Protein 3TVY (pdb70)

Nearest PDB structures (foldseek):
  3tvy-assembly1_A  TM=1.003E+00  e=1.448E-83  Streptococcus agalactiae serogroup V
  3txa-assembly1_A  TM=9.972E-01  e=3.148E-73  Streptococcus agalactiae serogroup V
  3tw0-assembly3_C  TM=9.605E-01  e=2.088E-72  Streptococcus agalactiae serogroup V
  2ww8-assembly1_A  TM=9.538E-01  e=1.127E-54  Streptococcus pneumoniae
  7w6b-assembly1_A  TM=5.321E-01  e=1.236E-08  Streptococcus oralis ATCC 35037

Radius of gyration: 21.41 Å; Cα contacts (8 Å, |Δi|>4): 797; chains: 1; bounding box: 46×51×66 Å

Secondary structure (D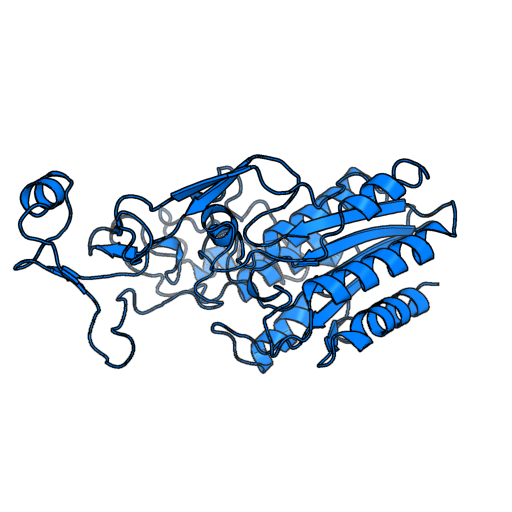SSP, 8-state):
--EEEEEEEE--GGGSTTHHHH--HHHHHHHHHHHHHHHHHTSTT-EEEEEEESSSB-BSSEEEEE--EE-TT--EE---TTS-TT--EEEEEPPB--EEEEE--HHHHHHHHHT--S----TTS-HHHHTT-S--HHHHHHHHHHHHHHH--TTSEEEEEEEESS--S-BPPB---TTSSS-HHHHHHHHHHTSTTS----GGGB--SS-HHHH-B--SS-SBPBSS-BPBPTTSSSBPEEE--GGGHHHHHHHT---BTTEEE-EE-GGGB-B-B-TTT--B-SS--B-BSHHHHHHHHHHHTGGG--EEEEEEES---TTT--HHHHHHHHHHTSSSGGGEEEESSGGGHHHHHHHHHHTT-

Foldseek 3Di:
DEEEEEEEEAQFQCQACPHPPNLQNLQLSLVLVLVLLVVNLVPLRYWYWYFYAFLATQAQAKAKAFAAWAFPVQHGFHPDPPDHGVCGMAIDGGQRLIGLATDSDPVSSVVNSVSRTRGHDDCPHPVRCNLRRHHEPLNSVVSLLCNCVVHHDPPHAYEYEYEEAADHQKAFAFQQDLPDPQASVNVLQVQLVVDPVSQAGEPVRTPDPDHCNVTMAGRRPFQWQDAFFFDAPDVDGHGDWDFADPVCVVVCVVVPADADPRIGTTTGRNSRHWDDANPPVRHHGPPDTDTGNLRNSLRHCVHRPQVVPHAYAYEYENHQRPPYGGNVRRLVSRCSNGNHSVRYHYDPHSNCSSVSSVVSVVVVD

CATH classification: 3.40.50.410 (+1 more: 3.30.70.1830)

Solvent-accessible surface area: 16469 Å² total; per-residue (Å²): 152,41,9,0,0,0,0,0,3,2,5,3,17,42,0,6,23,103,91,50,146,100,39,67,34,4,47,48,1,0,79,4,0,52,118,0,0,67,76,0,28,98,72,140,86,4,53,0,0,0,0,0,1,0,2,13,8,6,33,28,82,119,16,29,8,13,31,18,10,1,2,121,106,50,68,21,0,10,72,51,157,58,62,91,13,101,80,20,50,1,73,17,92,5,67,63,46,2,24,54,88,12,5,56,71,79,104,66,10,83,65,0,37,92,73,8,6,68,78,8,24,56,90,102,47,66,101,45,16,45,25,0,7,15,10,0,2,0,40,0,0,27,49,0,9,81,4,3,85,97,61,18,55,153,67,51,80,33,0,0,0,0,0,0,13,10,1,0,5,8,0,10,2,4,73,15,62,49,142,89,122,62,39,35,66,87,11,11,57,55,21,28,80,95,13,126,87,127,30,0,0,46,74,122,14,7,69,55,159,39,96,27,62,122,31,12,28,3,14,23,82,7,8,99,7,31,97,93,56,102,16,70,61,140,87,48,124,89,42,18,43,45,178,9,65,150,123,65,64,77,70,0,60,128,62,44,19,26,48,92,104,22,77,0,84,5,40,37,45,63,25,2,23,4,6,9,28,46,48,156,84,86,158,62,4,106,75,33,50,0,106,26,0,4,54,0,0,30,16,2,1,16,5,19,1,113,86,100,64,12,19,2,6,0,0,0,4,32,16,74,2,98,61,35,9,76,94,120,73,0,75,130,11,0,47,36,0,8,39,108,83,120,7,17,32,54,7,138,60,11,98,102,0,38,85,22,0,24,87,9,8,122,99,43,124

B-factor: mean 24.15, std 6.27, range [10.96, 52.35]

Sequence (365 aa):
QPLDVVVLLDNSNSMNNERANNSQRALKAGEAVEKLIDKITSNKDNRVALVTYASTIFDGTEATVSKGVADQNGKALNDSVSWDYHKTTFTATTHNYSYLNLTNDANEEVNILKSRIPKEAEHINGDRTLYQFGATFTQKALMKANEILETQSSNARKKLIFHVTDGVPTMSYAINFNPYISTSYQNQFNSSFLNKIPDRSGILQEDFIINGDDYQIVVKGDGESFKLFSDRKVPVTGGTTQAAYRVPQNQLSVMSNEGYAINSGYIYLYWRDYNWVYPFDPKTKKVSATKQIKTHGEPTTLYFNGNIRPKGYDIFTVGIGVNGDDPGATPLEAEKFMQSISSKTENYTNVDDTNKIYDELNKYFKTIV

Structure (mmCIF, N/CA/C/O backbone):
data_3TVY
#
_entry.id   3TVY
#
_cell.length_a   74.749
_cell.length_b   101.290
_cell.length_c   52.665
_cell.angle_alpha   90.00
_cell.angle_beta   90.00
_cell.angle_gamma   90.00
#
_symmetry.space_group_name_H-M   'P 21 21 2'
#
loop_
_entity.id
_entity.type
_entity.pdbx_description
1 polymer 'Cell wall surface anchor family protein'
2 non-polymer '4-(2-HYDROXYETHYL)-1-PIPERAZINE ETHANESULFONIC ACID'
3 non-polymer 'MAGNESIUM ION'
4 water water
#
loop_
_atom_site.group_PDB
_atom_site.id
_atom_site.type_symbol
_atom_site.label_atom_id
_atom_site.label_alt_id
_atom_site.label_comp_id
_atom_site.label_asym_id
_atom_site.label_entity_id
_atom_site.label_seq_id
_atom_site.pdbx_PDB_ins_code
_atom_site.Cartn_x
_atom_site.Cartn_y
_atom_site.Cartn_z
_atom_site.occupancy
_atom_site.B_iso_or_equiv
_atom_site.auth_seq_id
_atom_site.au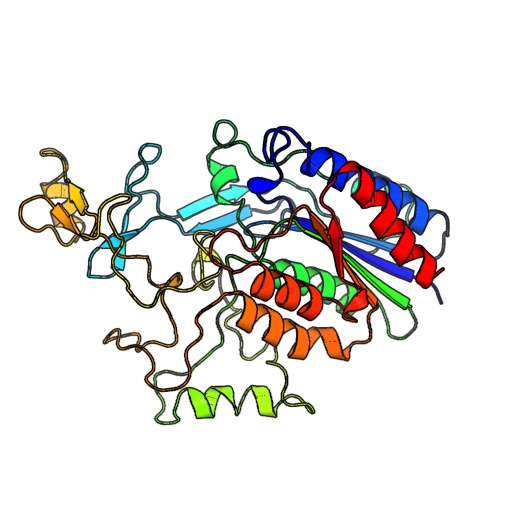th_comp_id
_atom_site.auth_asym_id
_atom_site.auth_atom_id
_atom_site.pdbx_PDB_model_num
ATOM 1 N N . GLN A 1 9 ? -7.651 16.694 -33.698 1.00 39.99 220 GLN A N 1
ATOM 2 C CA . GLN A 1 9 ? -8.941 16.592 -32.931 1.00 39.93 220 GLN A CA 1
ATOM 3 C C . GLN A 1 9 ? -8.897 17.548 -31.749 1.00 38.12 220 GLN A C 1
ATOM 4 O O . GLN A 1 9 ? -7.971 17.474 -30.924 1.00 38.75 220 GLN A O 1
ATOM 10 N N . PRO A 1 10 ? -9.901 18.434 -31.657 1.00 36.47 221 PRO A N 1
ATOM 11 C CA . PRO A 1 10 ? -10.016 19.395 -30.560 1.00 34.40 221 PRO A CA 1
ATOM 12 C C . PRO A 1 10 ? -10.208 18.657 -29.227 1.00 32.34 221 PRO A C 1
ATOM 13 O O . PRO A 1 10 ? -10.582 17.475 -29.210 1.00 31.62 221 PRO A O 1
ATOM 17 N N . LEU A 1 11 ? -9.941 19.350 -28.124 1.00 30.44 222 LEU A N 1
ATOM 18 C CA . LEU A 1 11 ? -10.081 18.748 -26.791 1.00 28.58 222 LEU A CA 1
ATOM 19 C C . LEU A 1 11 ? -11.279 19.275 -26.024 1.00 27.06 222 LEU A C 1
ATOM 20 O O . LEU A 1 11 ? -11.496 20.479 -25.953 1.00 27.41 222 LEU A O 1
ATOM 25 N N . ASP A 1 12 ? -12.052 18.349 -25.466 1.00 25.57 223 ASP A N 1
ATOM 26 C CA . ASP A 1 12 ? -13.088 18.646 -24.504 1.00 23.87 223 ASP A CA 1
ATOM 27 C C . ASP A 1 12 ? -12.586 18.134 -23.157 1.00 23.73 223 ASP A C 1
ATOM 28 O O . ASP A 1 12 ? -12.358 16.933 -23.008 1.00 23.25 223 ASP A O 1
ATOM 33 N N . VAL A 1 13 ? -12.402 19.039 -22.187 1.00 22.48 224 VAL A N 1
ATOM 34 C CA . VAL A 1 13 ? -11.741 18.681 -20.909 1.00 22.30 224 VAL A CA 1
ATOM 35 C C . VAL A 1 13 ? -12.678 19.003 -19.732 1.00 22.44 224 VAL A C 1
ATOM 36 O O . VAL A 1 13 ? -13.164 20.142 -19.600 1.00 23.31 224 VAL A O 1
ATOM 40 N N . VAL A 1 14 ? -12.940 18.010 -18.876 1.00 20.99 225 VAL A N 1
ATOM 41 C CA . VAL A 1 14 ? -13.571 18.282 -17.597 1.00 19.60 225 VAL A CA 1
ATOM 42 C C . VAL A 1 14 ? -12.475 18.234 -16.500 1.00 20.54 225 VAL A C 1
ATOM 43 O O . VAL A 1 14 ? -11.769 17.216 -16.375 1.00 20.22 225 VAL A O 1
ATOM 47 N N . VAL A 1 15 ? -12.329 19.325 -15.737 1.00 19.91 226 VAL A N 1
ATOM 48 C CA . VAL A 1 15 ? -11.551 19.304 -14.464 1.00 19.82 226 VAL A CA 1
ATOM 49 C C . VAL A 1 15 ? -12.509 18.987 -13.264 1.00 19.55 226 VAL A C 1
ATOM 50 O O . VAL A 1 15 ? -13.521 19.665 -13.056 1.00 19.33 226 VAL A O 1
ATOM 54 N N . LEU A 1 16 ? -12.182 17.932 -12.509 1.00 19.54 227 LEU A N 1
ATOM 55 C CA . LEU A 1 16 ? -12.885 17.549 -11.296 1.00 18.71 227 LEU A CA 1
ATOM 56 C C . LEU A 1 16 ? -11.996 17.977 -10.128 1.00 18.40 227 LEU A C 1
ATOM 57 O O . LEU A 1 16 ? -10.839 17.573 -10.074 1.00 18.04 227 LEU A O 1
ATOM 62 N N . LEU A 1 17 ? -12.550 18.740 -9.182 1.00 17.93 228 LEU A N 1
ATOM 63 C CA . LEU A 1 17 ? -11.756 19.306 -8.112 1.00 17.79 228 LEU A CA 1
ATOM 64 C C . LEU A 1 17 ? -12.342 19.013 -6.722 1.00 17.28 228 LEU A C 1
ATOM 65 O O . LEU A 1 17 ? -13.438 19.420 -6.418 1.00 16.87 228 LEU A O 1
ATOM 70 N N . ASP A 1 18 ? -11.564 18.315 -5.902 1.00 17.33 229 ASP A N 1
ATOM 71 C CA . ASP A 1 18 ? -11.943 17.949 -4.526 1.00 17.66 229 ASP A CA 1
ATOM 72 C C . ASP A 1 18 ? -11.857 19.217 -3.649 1.00 17.10 229 ASP A C 1
ATOM 73 O O . ASP A 1 18 ? -10.855 19.905 -3.651 1.00 17.32 229 ASP A O 1
ATOM 78 N N . ASN A 1 19 ? -12.965 19.558 -2.995 1.00 18.48 230 ASN A N 1
ATOM 79 C CA . ASN A 1 19 ? -13.070 20.725 -2.080 1.00 18.46 230 ASN A CA 1
ATOM 80 C C . ASN A 1 19 ? -13.523 20.228 -0.682 1.00 18.65 230 ASN A C 1
ATOM 81 O O . ASN A 1 19 ? -14.159 20.949 0.079 1.00 18.29 230 ASN A O 1
ATOM 86 N N . SER A 1 20 ? -13.206 18.972 -0.368 1.00 18.00 231 SER A N 1
ATOM 87 C CA . SER A 1 20 ? -13.468 18.418 0.952 1.00 17.64 231 SER A CA 1
ATOM 88 C C . SER A 1 20 ? -12.796 19.238 2.083 1.00 17.53 231 SER A C 1
ATOM 89 O O . SER A 1 20 ? -11.796 19.947 1.845 1.00 17.14 231 SER A O 1
ATOM 92 N N . ASN A 1 21 ? -13.360 19.156 3.304 1.00 17.59 232 ASN A N 1
ATOM 93 C CA . ASN A 1 21 ? -12.829 19.849 4.528 1.00 17.73 232 ASN A CA 1
ATOM 94 C C . ASN A 1 21 ? -11.327 19.654 4.769 1.00 16.95 232 ASN A C 1
ATOM 95 O O . ASN A 1 21 ? -10.635 20.562 5.251 1.00 15.72 232 ASN A O 1
ATOM 100 N N . SER A 1 22 ? -10.836 18.455 4.420 1.00 16.35 233 SER A N 1
ATOM 101 C CA . SER A 1 22 ? -9.436 18.134 4.540 1.00 15.89 233 SER A CA 1
ATOM 102 C C . SER A 1 22 ? -8.534 19.012 3.627 1.00 16.31 233 SER A C 1
ATOM 103 O O . SER A 1 22 ? -7.316 19.088 3.853 1.00 14.81 233 SER A O 1
ATOM 106 N N . MET A 1 23 ? -9.134 19.685 2.628 1.00 16.47 234 MET A N 1
ATOM 107 C CA . MET A 1 23 ? -8.378 20.573 1.709 1.00 17.00 234 MET A CA 1
ATOM 108 C C . MET A 1 23 ? -8.127 21.980 2.298 1.00 17.68 234 MET A C 1
ATOM 109 O O . MET A 1 23 ? -7.322 22.771 1.744 1.00 18.38 234 MET A O 1
ATOM 114 N N . ASN A 1 24 ? -8.817 22.297 3.385 1.00 17.23 235 ASN A N 1
ATOM 115 C CA . ASN A 1 24 ? -8.738 23.638 3.978 1.00 18.16 235 ASN A CA 1
ATOM 116 C C . ASN A 1 24 ? -7.273 24.023 4.184 1.00 18.79 235 ASN A C 1
ATOM 117 O O . ASN A 1 24 ? -6.451 23.185 4.581 1.00 17.29 235 ASN A O 1
ATOM 122 N N . ASN A 1 25 ? -6.947 25.278 3.879 1.00 19.15 236 ASN A N 1
ATOM 123 C CA . ASN A 1 25 ? -5.541 25.706 3.787 1.00 20.98 236 ASN A CA 1
ATOM 124 C C . ASN A 1 25 ? -4.700 25.571 5.061 1.00 22.38 236 ASN A C 1
ATOM 125 O O . ASN A 1 25 ? -3.476 25.597 4.983 1.00 23.01 236 ASN A O 1
ATOM 130 N N . GLU A 1 26 ? -5.364 25.473 6.216 1.00 23.67 237 GLU A N 1
ATOM 131 C CA . GLU A 1 26 ? -4.687 25.275 7.507 1.00 24.58 237 GLU A CA 1
ATOM 132 C C . GLU A 1 26 ? -4.255 23.829 7.715 1.00 24.85 237 GLU A C 1
ATOM 133 O O . GLU A 1 26 ? -3.357 23.553 8.499 1.00 24.68 237 GLU A O 1
ATOM 139 N N . ARG A 1 27 ? -4.895 22.900 7.016 1.00 25.16 238 ARG A N 1
ATOM 140 C CA . ARG A 1 27 ? -4.698 21.476 7.296 1.00 25.74 238 ARG A CA 1
ATOM 141 C C . ARG A 1 27 ? -3.403 20.979 6.678 1.00 25.65 238 ARG A C 1
ATOM 142 O O . ARG A 1 27 ? -2.792 21.685 5.842 1.00 25.53 238 ARG A O 1
ATOM 150 N N . ALA A 1 28 ? -2.997 19.780 7.098 1.00 24.87 239 ALA A N 1
ATOM 151 C CA . ALA A 1 28 ? -1.735 19.154 6.696 1.00 26.41 239 ALA A CA 1
ATOM 152 C C . ALA A 1 28 ? -0.603 20.150 6.852 1.00 26.82 239 ALA A C 1
ATOM 153 O O . ALA A 1 28 ? 0.121 20.478 5.901 1.00 27.33 239 ALA A O 1
ATOM 155 N N . ASN A 1 29 ? -0.499 20.666 8.068 1.00 28.22 240 ASN A N 1
ATOM 156 C CA . ASN A 1 29 ? 0.599 21.525 8.477 1.00 28.87 240 ASN A CA 1
ATOM 157 C C . ASN A 1 29 ? 0.678 22.791 7.627 1.00 28.04 240 ASN A C 1
ATOM 158 O O . ASN A 1 29 ? 1.745 23.193 7.186 1.00 27.96 240 ASN A O 1
ATOM 163 N N . ASN A 1 30 ? -0.476 23.413 7.404 1.00 27.53 241 ASN A N 1
ATOM 164 C CA . ASN A 1 30 ? -0.551 24.671 6.651 1.00 26.71 241 ASN A CA 1
ATOM 165 C C . ASN A 1 30 ? -0.017 24.619 5.204 1.00 24.82 241 ASN A C 1
ATOM 166 O O . ASN A 1 30 ? 0.387 25.641 4.670 1.00 22.75 241 ASN A O 1
ATOM 171 N N . SER A 1 31 ? -0.079 23.448 4.565 1.00 23.03 242 SER A N 1
ATOM 172 C CA . SER A 1 31 ? 0.438 23.268 3.189 1.00 22.58 242 SER A CA 1
ATOM 173 C C . SER A 1 31 ? -0.436 23.879 2.090 1.00 21.78 242 SER A C 1
ATOM 174 O O . SER A 1 31 ? -0.044 23.869 0.917 1.00 21.86 242 SER A O 1
ATOM 177 N N . GLN A 1 32 ? -1.599 24.394 2.471 1.00 21.02 243 GLN A N 1
ATOM 178 C CA . GLN A 1 32 ? -2.454 25.178 1.588 1.00 21.29 243 GLN A CA 1
ATOM 179 C C . GLN A 1 32 ? -2.956 24.370 0.375 1.00 20.95 243 GLN A C 1
ATOM 180 O O . GLN A 1 32 ? -2.774 24.776 -0.773 1.00 20.82 243 GLN A O 1
ATOM 186 N N . ARG A 1 33 ? -3.590 23.229 0.652 1.00 20.23 244 ARG A N 1
ATOM 187 C CA . ARG A 1 33 ? -4.057 22.336 -0.397 1.00 20.53 244 ARG A CA 1
ATOM 188 C C . ARG A 1 33 ? -5.068 23.017 -1.358 1.00 20.30 244 ARG A C 1
ATOM 189 O O . ARG A 1 33 ? -4.862 22.988 -2.569 1.00 20.70 244 ARG A O 1
ATOM 197 N N . ALA A 1 34 ? -6.127 23.633 -0.827 1.00 19.98 245 ALA A N 1
ATOM 198 C CA . ALA A 1 34 ? -7.130 24.309 -1.662 1.00 20.51 245 ALA A CA 1
ATOM 199 C C . ALA A 1 34 ? -6.557 25.463 -2.498 1.00 20.77 245 ALA A C 1
ATOM 200 O O . ALA A 1 34 ? -6.939 25.620 -3.661 1.00 21.17 245 ALA A O 1
ATOM 202 N N . LEU A 1 35 ? -5.702 26.288 -1.894 1.00 20.90 246 LEU A N 1
ATOM 203 C CA . LEU A 1 35 ? -5.031 27.380 -2.626 1.00 21.40 246 LEU A CA 1
ATOM 204 C C . LEU A 1 35 ? -4.251 26.840 -3.819 1.00 20.91 246 LEU A C 1
ATOM 205 O O . LEU A 1 35 ? -4.495 27.247 -4.962 1.00 19.95 246 LEU A O 1
ATOM 210 N N . LYS A 1 36 ? -3.340 25.909 -3.523 1.00 21.42 247 LYS A N 1
ATOM 211 C CA . LYS A 1 36 ? -2.401 25.352 -4.484 1.00 21.75 247 LYS A CA 1
ATOM 212 C C . LYS A 1 36 ? -3.090 24.516 -5.542 1.00 22.41 247 LYS A C 1
ATOM 213 O O . LYS A 1 36 ? -2.757 24.618 -6.732 1.00 22.51 247 LYS A O 1
ATOM 219 N N . ALA A 1 37 ? -4.030 23.674 -5.110 1.00 21.45 248 ALA A N 1
ATOM 220 C CA . ALA A 1 37 ? -4.892 22.930 -6.056 1.00 21.76 248 ALA A CA 1
ATOM 221 C C . ALA A 1 37 ? -5.654 23.880 -6.981 1.00 21.68 248 ALA A C 1
ATOM 222 O O . ALA A 1 37 ? -5.707 23.654 -8.187 1.00 21.87 248 ALA A O 1
ATOM 224 N N . GLY A 1 38 ? -6.220 24.950 -6.414 1.00 21.59 249 GLY A N 1
ATOM 225 C CA . GLY A 1 38 ? -7.012 25.926 -7.178 1.00 21.87 249 GLY A CA 1
ATOM 226 C C . GLY A 1 38 ? -6.225 26.684 -8.226 1.00 22.34 249 GLY A C 1
ATOM 227 O O . GLY A 1 38 ? -6.668 26.844 -9.374 1.00 21.06 249 GLY A O 1
ATOM 228 N N . GLU A 1 39 ? -5.054 27.165 -7.818 1.00 22.38 250 GLU A N 1
ATOM 229 C CA . GLU A 1 39 ? -4.152 27.823 -8.745 1.00 22.86 250 GLU A CA 1
ATOM 230 C C . GLU A 1 39 ? -3.624 26.869 -9.801 1.00 22.51 250 GLU A C 1
ATOM 231 O O . GLU A 1 39 ? -3.476 27.275 -10.945 1.00 23.43 250 GLU A O 1
ATOM 237 N N . ALA A 1 40 ? -3.333 25.608 -9.434 1.00 22.17 251 ALA A N 1
ATOM 238 C CA . ALA A 1 40 ? -2.899 24.617 -10.433 1.00 21.05 251 ALA A CA 1
ATOM 239 C C . ALA A 1 40 ? -3.981 24.438 -11.500 1.00 21.27 251 ALA A C 1
ATOM 240 O O . ALA A 1 40 ? -3.656 24.458 -12.680 1.00 20.21 251 ALA A O 1
ATOM 242 N N . VAL A 1 41 ? -5.243 24.247 -11.070 1.00 20.92 252 VAL A N 1
ATOM 243 C CA . VAL A 1 41 ? -6.391 24.090 -11.981 1.00 22.08 252 VAL A CA 1
ATOM 244 C C . VAL A 1 41 ? -6.540 25.324 -12.886 1.00 23.42 252 VAL A C 1
ATOM 245 O O . VAL A 1 41 ? -6.691 25.192 -14.089 1.00 23.66 252 VAL A O 1
ATOM 249 N N . GLU A 1 42 ? -6.443 26.514 -12.291 1.00 24.62 253 GLU A N 1
ATOM 250 C CA . GLU A 1 42 ? -6.521 27.769 -13.027 1.00 26.30 253 GLU A CA 1
ATOM 251 C C . GLU A 1 42 ? -5.476 27.844 -14.158 1.00 26.25 253 GLU A C 1
ATOM 252 O O . GLU A 1 42 ? -5.807 28.137 -15.311 1.00 25.97 253 GLU A O 1
ATOM 258 N N . LYS A 1 43 ? -4.224 27.571 -13.814 1.00 26.28 254 LYS A N 1
ATOM 259 C CA . LYS A 1 43 ? -3.157 27.543 -14.797 1.00 26.94 254 LYS A CA 1
ATOM 260 C C . LYS A 1 43 ? -3.381 26.491 -15.912 1.00 26.84 254 LYS A C 1
ATOM 261 O O . LYS A 1 43 ? -3.133 26.770 -17.093 1.00 26.87 254 LYS A O 1
ATOM 267 N N . LEU A 1 44 ? -3.828 25.290 -15.529 1.00 26.27 255 LEU A N 1
ATOM 268 C CA . LEU A 1 44 ? -4.231 24.254 -16.490 1.00 26.08 255 LEU A CA 1
ATOM 269 C C . LEU A 1 44 ? -5.309 24.775 -17.432 1.00 26.20 255 LEU A C 1
ATOM 270 O O . LEU A 1 44 ? -5.232 24.552 -18.643 1.00 25.79 255 LEU A O 1
ATOM 275 N N . ILE A 1 45 ? -6.294 25.470 -16.872 1.00 25.36 256 ILE A N 1
ATOM 276 C CA . ILE A 1 45 ? -7.390 25.980 -17.675 1.00 26.57 256 ILE A CA 1
ATOM 277 C C . ILE A 1 45 ? -6.867 26.951 -18.741 1.00 27.71 256 ILE A C 1
ATOM 278 O O . ILE A 1 45 ? -7.283 26.849 -19.911 1.00 28.59 256 ILE A O 1
ATOM 283 N N . ASP A 1 46 ? -5.955 27.851 -18.350 1.00 27.89 257 ASP A N 1
ATOM 284 C CA . ASP A 1 46 ? -5.331 28.798 -19.284 1.00 29.28 257 ASP A CA 1
ATOM 285 C C . ASP A 1 46 ? -4.535 28.051 -20.365 1.00 29.97 257 ASP A C 1
ATOM 286 O O . ASP A 1 46 ? -4.625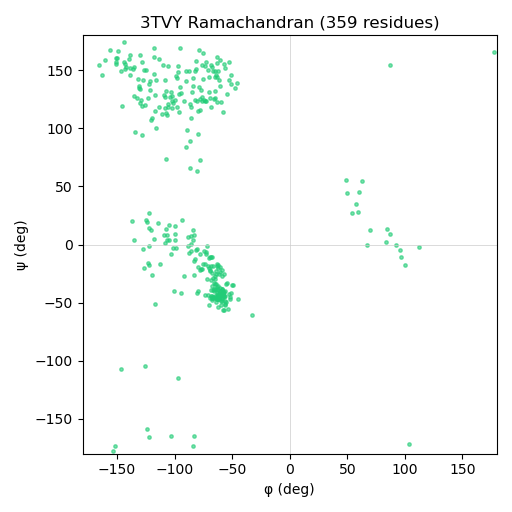 28.380 -21.547 1.00 30.70 257 ASP A O 1
ATOM 291 N N . LYS A 1 47 ? -3.779 27.028 -19.970 1.00 29.95 258 LYS A N 1
ATOM 292 C CA . LYS A 1 47 ? -2.969 26.281 -20.928 1.00 29.78 258 LYS A CA 1
ATOM 293 C C . LYS A 1 47 ? -3.850 25.573 -21.974 1.00 29.88 258 LYS A C 1
ATOM 294 O O . LYS A 1 47 ? -3.591 25.672 -23.183 1.00 29.43 258 LYS A O 1
ATOM 300 N N . ILE A 1 48 ? -4.902 24.907 -21.514 1.00 28.91 259 ILE A N 1
ATOM 301 C CA . ILE A 1 48 ? -5.852 24.249 -22.416 1.00 29.11 259 ILE A CA 1
ATOM 302 C C . ILE A 1 48 ? -6.516 25.226 -23.402 1.00 29.63 259 ILE A C 1
ATOM 303 O O . ILE A 1 48 ? -6.607 24.950 -24.603 1.00 29.77 259 ILE A O 1
ATOM 308 N N . THR A 1 49 ? -6.988 26.361 -22.888 1.00 30.62 260 THR A N 1
ATOM 309 C CA . THR A 1 49 ? -7.781 27.289 -23.693 1.00 31.28 260 THR A CA 1
ATOM 310 C C . THR A 1 49 ? -6.956 28.227 -24.599 1.00 31.99 260 THR A C 1
ATOM 311 O O . THR A 1 49 ? -7.511 28.977 -25.394 1.00 32.70 260 THR A O 1
ATOM 315 N N . SER A 1 50 ? -5.641 28.179 -24.496 1.00 32.44 261 SER A N 1
ATOM 316 C CA . SER A 1 50 ? -4.795 28.956 -25.394 1.00 33.70 261 SER A CA 1
ATOM 317 C C . SER A 1 50 ? -4.864 28.361 -26.807 1.00 33.91 261 SER A C 1
ATOM 318 O O . SER A 1 50 ? -4.395 28.960 -27.758 1.00 34.66 261 SER A O 1
ATOM 321 N N . ASN A 1 51 ? -5.438 27.170 -26.931 1.00 34.38 262 ASN A N 1
ATOM 322 C CA . ASN A 1 51 ? -5.874 26.689 -28.225 1.00 34.50 262 ASN A CA 1
ATOM 323 C C . ASN A 1 51 ? -7.367 26.994 -28.302 1.00 34.52 262 ASN A C 1
ATOM 324 O O . ASN A 1 51 ? -8.149 26.513 -27.471 1.00 34.34 262 ASN A O 1
ATOM 329 N N . LYS A 1 52 ? -7.749 27.828 -29.271 1.00 34.18 263 LYS A N 1
ATOM 330 C CA . LYS A 1 52 ? -9.146 28.226 -29.426 1.00 34.79 263 LYS A CA 1
ATOM 331 C C . LYS A 1 52 ? -10.142 27.067 -29.650 1.00 33.78 263 LYS A C 1
ATOM 332 O O . LYS A 1 52 ? -11.311 27.200 -29.294 1.00 33.84 263 LYS A O 1
ATOM 338 N N . ASP A 1 53 ? -9.683 25.950 -30.221 1.00 32.93 264 ASP A N 1
ATOM 339 C CA . ASP A 1 53 ? -10.559 24.790 -30.518 1.00 32.94 264 ASP A CA 1
ATOM 340 C C . ASP A 1 53 ? -11.061 24.029 -29.261 1.00 32.24 264 ASP A C 1
ATOM 341 O O . ASP A 1 53 ? -12.082 23.315 -29.311 1.00 32.43 264 ASP A O 1
ATOM 346 N N . ASN A 1 54 ? -10.322 24.162 -28.163 1.00 30.63 265 ASN A N 1
ATOM 347 C CA . ASN A 1 54 ? -10.533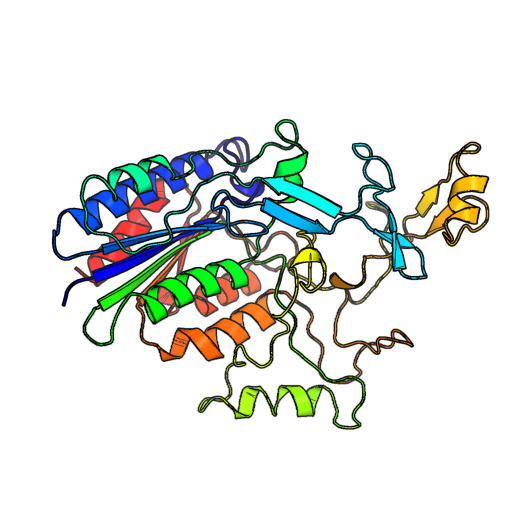 23.376 -26.946 1.00 29.56 265 ASN A CA 1
ATOM 348 C C . ASN A 1 54 ? -11.611 23.933 -26.028 1.00 29.09 265 ASN A C 1
ATOM 349 O O . ASN A 1 54 ? -11.650 25.140 -25.762 1.00 29.47 265 ASN A O 1
ATOM 354 N N . ARG A 1 55 ? -12.459 23.057 -25.501 1.00 28.27 266 ARG A N 1
ATOM 355 C CA . ARG A 1 55 ? -13.451 23.476 -24.506 1.00 26.97 266 ARG A CA 1
ATOM 356 C C . ARG A 1 55 ? -13.144 22.920 -23.106 1.00 27.11 266 ARG A C 1
ATOM 357 O O . ARG A 1 55 ? -12.474 21.883 -22.962 1.00 27.01 266 ARG A O 1
ATOM 365 N N . VAL A 1 56 ? -13.628 23.618 -22.077 1.00 26.22 267 VAL A N 1
ATOM 366 C CA . VAL A 1 56 ? -13.385 23.205 -20.679 1.00 25.73 267 VAL A CA 1
ATOM 367 C C . VAL A 1 56 ? -14.655 23.282 -19.835 1.00 24.98 267 VAL A C 1
ATOM 368 O O . VAL A 1 56 ? -15.574 24.057 -20.137 1.00 24.95 267 VAL A O 1
ATOM 372 N N . ALA A 1 57 ? -14.707 22.447 -18.805 1.00 23.65 268 ALA A N 1
ATOM 373 C CA . ALA A 1 57 ? -15.769 22.460 -17.820 1.00 22.21 268 ALA A CA 1
ATOM 374 C C . ALA A 1 57 ? -15.154 22.131 -16.458 1.00 21.94 268 ALA A C 1
ATOM 375 O O . ALA A 1 57 ? -14.103 21.490 -16.372 1.00 21.55 268 ALA A O 1
ATOM 377 N N . LEU A 1 58 ? -15.837 22.546 -15.400 1.00 21.41 269 LEU A N 1
ATOM 378 C CA . LEU A 1 58 ? -15.289 22.417 -14.046 1.00 20.87 269 LEU A CA 1
ATOM 379 C C . LEU A 1 58 ? -16.332 21.834 -13.102 1.00 20.29 269 LEU A C 1
ATOM 380 O O . LEU A 1 58 ? -17.435 22.327 -13.029 1.00 19.49 269 LEU A O 1
ATOM 385 N N . VAL A 1 59 ? -15.966 20.749 -12.425 1.00 20.19 270 VAL A N 1
ATOM 386 C CA . VAL A 1 59 ? -16.802 20.137 -11.423 1.00 19.98 270 VAL A CA 1
ATOM 387 C C . VAL A 1 59 ? -16.049 20.156 -10.107 1.00 19.65 270 VAL A C 1
ATOM 388 O O . VAL A 1 59 ? -15.085 19.432 -9.942 1.00 20.25 270 VAL A O 1
ATOM 392 N N . THR A 1 60 ? -16.484 20.992 -9.182 1.00 19.72 271 THR A N 1
ATOM 393 C CA . THR A 1 60 ? -15.994 20.958 -7.810 1.00 19.87 271 THR A CA 1
ATOM 394 C C . THR A 1 60 ? -16.913 20.133 -6.927 1.00 19.88 271 THR A C 1
ATOM 395 O O . THR A 1 60 ? -18.143 20.260 -7.000 1.00 20.83 271 THR A O 1
ATOM 399 N N . TYR A 1 61 ? -16.316 19.275 -6.092 1.00 19.37 272 TYR A N 1
ATOM 400 C CA . TYR A 1 61 ? -17.092 18.321 -5.320 1.00 18.11 272 TYR A CA 1
ATOM 401 C C . TYR A 1 61 ? -16.576 18.079 -3.882 1.00 18.24 272 TYR A C 1
ATOM 402 O O . TYR A 1 61 ? -15.383 18.251 -3.588 1.00 18.50 272 TYR A O 1
ATOM 411 N N . ALA A 1 62 ? -17.499 17.702 -2.999 1.00 18.18 273 ALA A N 1
ATOM 412 C CA . ALA A 1 62 ? -17.161 17.116 -1.703 1.00 17.92 273 ALA A CA 1
ATOM 413 C C . ALA A 1 62 ? -18.268 16.111 -1.377 1.00 17.79 273 ALA A C 1
ATOM 414 O O . ALA A 1 62 ? -18.322 15.070 -2.021 1.00 17.51 273 ALA A O 1
ATOM 416 N N . SER A 1 63 ? -19.169 16.409 -0.428 1.00 17.03 274 SER A N 1
ATOM 417 C CA . SER A 1 63 ? -20.284 15.496 -0.161 1.00 17.39 274 SER A CA 1
ATOM 418 C C . SER A 1 63 ? -21.293 15.508 -1.320 1.00 17.37 274 SER A C 1
ATOM 419 O O . SER A 1 63 ? -22.117 14.610 -1.442 1.00 17.48 274 SER A O 1
ATOM 422 N N . THR A 1 64 ? -21.255 16.572 -2.119 1.00 17.31 275 THR A N 1
ATOM 423 C CA . THR A 1 64 ? -22.116 16.726 -3.275 1.00 17.29 275 THR A CA 1
ATOM 424 C C . THR A 1 64 ? -21.401 17.640 -4.300 1.00 17.67 275 THR A C 1
ATOM 425 O O . THR A 1 64 ? -20.243 18.038 -4.084 1.00 16.84 275 THR A O 1
ATOM 429 N N . ILE A 1 65 ? -22.071 17.935 -5.421 1.00 17.16 276 ILE A N 1
ATOM 430 C CA . ILE A 1 65 ? -21.549 18.881 -6.407 1.00 17.78 276 ILE A CA 1
ATOM 431 C C . ILE A 1 65 ? -21.735 20.329 -5.916 1.00 18.05 276 ILE A C 1
ATOM 432 O O . ILE A 1 65 ? -22.846 20.727 -5.561 1.00 18.20 276 ILE A O 1
ATOM 437 N N . PHE A 1 66 ? -20.653 21.107 -5.897 1.00 18.89 277 PHE A N 1
ATOM 438 C CA . PHE A 1 66 ? -20.738 22.516 -5.462 1.00 19.62 277 PHE A CA 1
ATOM 439 C C . PHE A 1 66 ? -21.038 23.409 -6.660 1.00 19.95 277 PHE A C 1
ATOM 440 O O . PHE A 1 66 ? -20.131 23.942 -7.281 1.00 20.20 277 PHE A O 1
ATOM 448 N N . ASP A 1 67 ? -22.317 23.523 -7.009 1.00 20.65 278 ASP A N 1
ATOM 449 C CA . ASP A 1 67 ? -22.698 24.195 -8.263 1.00 21.51 278 ASP A CA 1
ATOM 450 C C . ASP A 1 67 ? -23.646 25.364 -8.024 1.00 21.65 278 ASP A C 1
ATOM 451 O O . ASP A 1 67 ? -24.321 25.848 -8.948 1.00 21.16 278 ASP A O 1
ATOM 456 N N . GLY A 1 68 ? -23.732 25.777 -6.762 1.00 21.77 279 GLY A N 1
ATOM 457 C CA . GLY A 1 68 ? -24.594 26.887 -6.374 1.00 21.78 279 GLY A CA 1
ATOM 458 C C . GLY A 1 68 ? -26.028 26.522 -6.131 1.00 21.43 279 GLY A C 1
ATOM 459 O O . GLY A 1 68 ? -26.803 27.389 -5.842 1.00 21.74 279 GLY A O 1
ATOM 460 N N . THR A 1 69 ? -26.388 25.249 -6.240 1.00 21.37 280 THR A N 1
ATOM 461 C CA . THR A 1 69 ? -27.758 24.825 -5.957 1.00 21.45 280 THR A CA 1
ATOM 462 C C . THR A 1 69 ? -27.823 24.329 -4.499 1.00 21.59 280 THR A C 1
ATOM 463 O O . THR A 1 69 ? -26.777 24.134 -3.839 1.00 21.94 280 THR A O 1
ATOM 467 N N . GLU A 1 70 ? -29.044 24.117 -4.021 1.00 21.18 281 GLU A N 1
ATOM 468 C CA . GLU A 1 70 ? -29.296 23.650 -2.666 1.00 20.82 281 GLU A CA 1
ATOM 469 C C . GLU A 1 70 ? -29.061 22.143 -2.583 1.00 20.52 281 GLU A C 1
ATOM 470 O O . GLU A 1 70 ? -29.495 21.404 -3.474 1.00 20.05 281 GLU A O 1
ATOM 476 N N . ALA A 1 71 ? -28.375 21.691 -1.525 1.00 19.82 282 ALA A N 1
ATOM 477 C CA . ALA A 1 71 ? -28.174 20.259 -1.284 1.00 20.11 282 ALA A CA 1
ATOM 478 C C . ALA A 1 71 ? -28.539 19.859 0.151 1.00 20.38 282 ALA A C 1
ATOM 479 O O . ALA A 1 71 ? -28.671 20.729 1.021 1.00 19.30 282 ALA A O 1
ATOM 481 N N . THR A 1 72 ? -28.732 18.550 0.391 1.00 20.25 283 THR A N 1
ATOM 482 C CA . THR A 1 72 ? -29.042 18.040 1.743 1.00 19.22 283 THR A CA 1
ATOM 483 C C . THR A 1 72 ? -28.119 16.859 2.085 1.00 18.67 283 THR A C 1
ATOM 484 O O . THR A 1 72 ? -27.876 15.990 1.243 1.00 17.98 283 THR A O 1
ATOM 488 N N . VAL A 1 73 ? -27.595 16.838 3.309 1.00 17.75 284 VAL A N 1
ATOM 489 C CA . VAL A 1 73 ? -26.793 15.692 3.743 1.00 17.48 284 VAL A CA 1
ATOM 490 C C . VAL A 1 73 ? -27.373 15.135 5.024 1.00 18.72 284 VAL A C 1
ATOM 491 O O . VAL A 1 73 ? -27.979 15.899 5.797 1.00 19.07 284 VAL A O 1
ATOM 495 N N . SER A 1 74 ? -27.222 13.818 5.248 1.00 18.70 285 SER A N 1
ATOM 496 C CA . SER A 1 74 ? -27.637 13.179 6.517 1.00 18.93 285 SER A CA 1
ATOM 497 C C . SER A 1 74 ? -26.393 13.028 7.409 1.00 19.21 285 SER A C 1
ATOM 498 O O . SER A 1 74 ? -25.306 12.714 6.899 1.00 17.77 285 SER A O 1
ATOM 501 N N . LYS A 1 75 ? -26.581 13.209 8.722 1.00 18.58 286 LYS A N 1
ATOM 502 C CA . LYS A 1 75 ? -25.524 13.047 9.724 1.00 19.18 286 LYS A CA 1
ATOM 503 C C . LYS A 1 75 ? -26.076 12.448 11.009 1.00 19.71 286 LYS A C 1
ATOM 504 O O . LYS A 1 75 ? -27.290 12.296 11.149 1.00 18.89 286 LYS A O 1
ATOM 510 N N . GLY A 1 76 ? -25.182 12.145 11.959 1.00 20.84 287 GLY A N 1
ATOM 511 C CA . GLY A 1 76 ? -25.577 11.729 13.312 1.00 21.10 287 GLY A CA 1
ATOM 512 C C . GLY A 1 76 ? -25.436 10.236 13.516 1.00 21.63 287 GLY A C 1
ATOM 513 O O . GLY A 1 76 ? -24.874 9.527 12.646 1.00 21.84 287 GLY A O 1
ATOM 514 N N . VAL A 1 77 ? -25.945 9.754 14.655 1.00 21.39 288 VAL A N 1
ATOM 515 C CA . VAL A 1 77 ? -25.910 8.329 14.987 1.00 21.82 288 VAL A CA 1
ATOM 516 C C . VAL A 1 77 ? -27.343 7.873 15.211 1.00 22.66 288 VAL A C 1
ATOM 517 O O . VAL A 1 77 ? -28.278 8.578 14.813 1.00 23.32 288 VAL A O 1
ATOM 521 N N . ALA A 1 78 ? -27.551 6.703 15.808 1.00 22.75 289 ALA A N 1
ATOM 522 C CA . ALA A 1 78 ? -28.918 6.256 16.057 1.00 22.73 289 ALA A CA 1
ATOM 523 C C . ALA A 1 78 ? -29.033 5.403 17.291 1.00 23.12 289 ALA A C 1
ATOM 524 O O . ALA A 1 78 ? -28.034 4.932 17.830 1.00 22.53 289 ALA A O 1
ATOM 526 N N . ASP A 1 79 ? -30.270 5.191 17.730 1.00 23.53 290 ASP A N 1
ATOM 527 C CA . ASP A 1 79 ? -30.506 4.218 18.767 1.00 23.69 290 ASP A CA 1
ATOM 528 C C . ASP A 1 79 ? -30.632 2.819 18.139 1.00 23.86 290 ASP A C 1
ATOM 529 O O . ASP A 1 79 ? -30.412 2.649 16.931 1.00 23.83 290 ASP A O 1
ATOM 534 N N . GLN A 1 80 ? -30.982 1.828 18.960 1.00 23.60 291 GLN A N 1
ATOM 535 C CA . GLN A 1 80 ? -31.046 0.433 18.527 1.00 23.41 291 GLN A CA 1
ATOM 536 C C . GLN A 1 80 ? -32.168 0.152 17.506 1.00 23.25 291 GLN A C 1
ATOM 537 O O . GLN A 1 80 ? -32.206 -0.917 16.910 1.00 22.91 291 GLN A O 1
ATOM 543 N N . ASN A 1 81 ? -33.059 1.115 17.305 1.00 22.64 292 ASN A N 1
ATOM 544 C CA . ASN A 1 81 ? -34.139 0.970 16.339 1.00 23.06 292 ASN A CA 1
ATOM 545 C C . ASN A 1 81 ? -33.902 1.816 15.095 1.00 23.21 292 ASN A C 1
ATOM 546 O O . ASN A 1 81 ? -34.765 1.887 14.210 1.00 24.03 292 ASN A O 1
ATOM 551 N N . GLY A 1 82 ? -32.740 2.469 15.046 1.00 23.57 293 GLY A N 1
ATOM 552 C CA . GLY A 1 82 ? -32.352 3.311 13.918 1.00 22.91 293 GLY A CA 1
ATOM 553 C C . GLY A 1 82 ? -32.883 4.720 13.978 1.00 23.36 293 GLY A C 1
ATOM 554 O O . GLY A 1 82 ? -32.838 5.432 12.986 1.00 23.58 293 GLY A O 1
ATOM 555 N N . LYS A 1 83 ? -33.388 5.138 15.134 1.00 23.18 294 LYS A N 1
ATOM 556 C CA . LYS A 1 83 ? -33.851 6.498 15.311 1.00 23.23 294 LYS A CA 1
ATOM 557 C C . LYS A 1 83 ? -32.642 7.422 15.506 1.00 23.00 294 LYS A C 1
ATOM 558 O O . LYS A 1 83 ? -31.792 7.208 16.393 1.00 23.87 294 LYS A O 1
ATOM 564 N N . ALA A 1 84 ? -32.582 8.448 14.663 1.00 23.05 295 ALA A N 1
ATOM 565 C CA . ALA A 1 84 ? -31.365 9.243 14.475 1.00 21.66 295 ALA A CA 1
ATOM 566 C C . ALA A 1 84 ? -31.298 10.305 15.550 1.00 21.40 295 ALA A C 1
ATOM 567 O O . ALA A 1 84 ? -32.323 10.850 15.964 1.00 20.91 295 ALA A O 1
ATOM 569 N N . LEU A 1 85 ? -30.086 10.570 16.020 1.00 21.69 296 LEU A N 1
ATOM 570 C CA . LEU A 1 85 ? -29.813 11.739 16.859 1.00 22.16 296 LEU A CA 1
ATOM 571 C C . LEU A 1 85 ? -28.408 12.263 16.575 1.00 21.59 296 LEU A C 1
ATOM 572 O O . LEU A 1 85 ? -27.524 11.518 16.198 1.00 21.17 296 LEU A O 1
ATOM 577 N N . ASN A 1 86 ? -28.223 13.562 16.729 1.00 21.99 297 ASN A N 1
ATOM 578 C CA . ASN A 1 86 ? -26.912 14.108 16.595 1.00 22.74 297 ASN A CA 1
ATOM 579 C C . ASN A 1 86 ? -26.304 14.244 17.982 1.00 23.01 297 ASN A C 1
ATOM 580 O O . ASN A 1 86 ? -26.814 15.023 18.799 1.00 23.03 297 ASN A O 1
ATOM 585 N N . ASP A 1 87 ? -25.248 13.474 18.245 1.00 23.33 298 ASP A N 1
ATOM 586 C CA . ASP A 1 87 ? -24.523 13.551 19.534 1.00 24.53 298 ASP A CA 1
ATOM 587 C C . ASP A 1 87 ? -23.404 14.581 19.580 1.00 24.70 298 ASP A C 1
ATOM 588 O O . ASP A 1 87 ? -22.645 14.624 20.555 1.00 25.66 298 ASP A O 1
ATOM 593 N N . SER A 1 88 ? -23.254 15.396 18.543 1.00 24.27 299 SER A N 1
ATOM 594 C CA . SER A 1 88 ? -22.214 16.418 18.616 1.00 24.41 299 SER A CA 1
ATOM 595 C C . SER A 1 88 ? -22.511 17.467 19.686 1.00 24.99 299 SER A C 1
ATOM 596 O O . SER A 1 88 ? -23.685 17.792 19.966 1.00 24.23 299 SER A O 1
ATOM 599 N N . VAL A 1 89 ? -21.451 18.028 20.263 1.00 24.40 300 VAL A N 1
ATOM 600 C CA . VAL A 1 89 ? -21.648 19.111 21.191 1.00 25.30 300 VAL A CA 1
ATOM 601 C C . VAL A 1 89 ? -22.171 20.364 20.488 1.00 25.59 300 VAL A C 1
ATOM 602 O O . VAL A 1 89 ? -22.777 21.172 21.130 1.00 26.14 300 VAL A O 1
ATOM 606 N N . SER A 1 90 ? -21.925 20.516 19.186 1.00 26.19 301 SER A N 1
ATOM 607 C CA . SER A 1 90 ? -22.261 21.753 18.435 1.00 26.80 301 SER A CA 1
ATOM 608 C C . SER A 1 90 ? -23.682 21.822 17.849 1.00 26.01 301 SER A C 1
ATOM 609 O O . SER A 1 90 ? -24.080 22.843 17.276 1.00 24.98 301 SER A O 1
ATOM 612 N N . TRP A 1 91 ? -24.421 20.729 17.940 1.00 24.97 302 TRP A N 1
ATOM 613 C CA . TRP A 1 91 ? -25.732 20.703 17.341 1.00 24.62 302 TRP A CA 1
ATOM 614 C C . TRP A 1 91 ? -26.734 20.155 18.345 1.00 23.97 302 TRP A C 1
ATOM 615 O O . TRP A 1 91 ? -26.406 19.272 19.116 1.00 23.39 302 TRP A O 1
ATOM 626 N N . ASP A 1 92 ? -27.934 20.710 18.338 1.00 23.71 303 ASP A N 1
ATOM 627 C CA . ASP A 1 92 ? -29.115 20.048 18.927 1.00 24.98 303 ASP A CA 1
ATOM 628 C C . ASP A 1 92 ? -29.290 18.612 18.407 1.00 24.46 303 ASP A C 1
ATOM 629 O O . ASP A 1 92 ? -29.031 18.332 17.229 1.00 23.86 303 ASP A O 1
ATOM 634 N N . TYR A 1 93 ? -29.778 17.720 19.258 1.00 24.22 304 TYR A N 1
ATOM 635 C CA . TYR A 1 93 ? -29.811 16.303 18.899 1.00 25.20 304 TYR A CA 1
ATOM 636 C C . TYR A 1 93 ? -30.756 15.957 17.753 1.00 24.73 304 TYR A C 1
ATOM 637 O O . TYR A 1 93 ? -30.625 14.901 17.164 1.00 25.38 304 TYR A O 1
ATOM 646 N N . HIS A 1 94 ? -31.708 16.837 17.455 1.00 25.33 305 HIS A N 1
ATOM 647 C CA . HIS A 1 94 ? -32.668 16.646 16.359 1.00 25.79 305 HIS A CA 1
ATOM 648 C C . HIS A 1 94 ? -32.017 16.897 14.992 1.00 25.99 305 HIS A C 1
ATOM 649 O O . HIS A 1 94 ? -32.585 16.515 13.977 1.00 26.77 305 HIS A O 1
ATOM 656 N N . LYS A 1 95 ? -30.850 17.561 14.977 1.00 25.76 306 LYS A N 1
ATOM 657 C CA . LYS A 1 95 ? -30.161 18.028 13.763 1.00 25.76 306 LYS A CA 1
ATOM 658 C C . LYS A 1 95 ? -29.417 16.895 13.019 1.00 25.56 306 LYS A C 1
ATOM 659 O O . LYS A 1 95 ? -28.163 16.817 13.023 1.00 25.23 306 LYS A O 1
ATOM 665 N N . THR A 1 96 ? -30.212 16.032 12.383 1.00 24.38 307 THR A N 1
ATOM 666 C CA . THR A 1 96 ? -29.697 14.840 11.723 1.00 24.08 307 THR A CA 1
ATOM 667 C C . THR A 1 96 ? -29.747 14.929 10.190 1.00 23.94 307 THR A C 1
ATOM 668 O O . THR A 1 96 ? -29.397 13.965 9.499 1.00 24.00 307 THR A O 1
ATOM 672 N N . THR A 1 97 ? -30.213 16.065 9.663 1.00 23.22 308 THR A N 1
ATOM 673 C CA . THR A 1 97 ? -29.949 16.425 8.272 1.00 24.14 308 THR A CA 1
ATOM 674 C C . THR A 1 97 ? -29.567 17.905 8.234 1.00 24.25 308 THR A C 1
ATOM 675 O O . THR A 1 97 ? -30.030 18.678 9.080 1.00 24.30 308 THR A O 1
ATOM 679 N N . PHE A 1 98 ? -28.739 18.291 7.255 1.00 23.36 309 PHE A N 1
ATOM 680 C CA . PHE A 1 98 ? -28.436 19.703 6.989 1.00 21.77 309 PHE A CA 1
ATOM 681 C C . PHE A 1 98 ? -28.803 20.031 5.556 1.00 21.63 309 PHE A C 1
ATOM 682 O O . PHE A 1 98 ? -28.590 19.191 4.682 1.00 21.11 309 PHE A O 1
ATOM 690 N N . THR A 1 99 ? -29.408 21.208 5.341 1.00 20.25 310 THR A N 1
ATOM 691 C CA . THR A 1 99 ? -29.859 21.661 4.037 1.00 20.50 310 THR A CA 1
ATOM 692 C C . THR A 1 99 ? -29.312 23.078 3.835 1.00 21.55 310 THR A C 1
ATOM 693 O O . THR A 1 99 ? -29.549 23.933 4.677 1.00 22.42 310 THR A O 1
ATOM 697 N N . ALA A 1 100 ? -28.529 23.306 2.768 1.00 21.56 311 ALA A N 1
ATOM 698 C CA . ALA A 1 100 ? -27.847 24.605 2.520 1.00 21.51 311 ALA A CA 1
ATOM 699 C C . ALA A 1 100 ? -27.636 24.863 1.034 1.00 22.06 311 ALA A C 1
ATOM 700 O O . ALA A 1 100 ? -27.550 23.900 0.220 1.00 20.56 311 ALA A O 1
ATOM 702 N N . THR A 1 101 ? -27.530 26.153 0.679 1.00 22.11 312 THR A N 1
ATOM 703 C CA . THR A 1 101 ? -27.103 26.523 -0.677 1.00 21.82 312 THR A CA 1
ATOM 704 C C . THR A 1 101 ? -25.587 26.283 -0.839 1.00 21.68 312 THR A C 1
ATOM 705 O O . THR A 1 101 ? -24.785 26.786 -0.053 1.00 19.61 312 THR A O 1
ATOM 709 N N . THR A 1 102 ? -25.201 25.487 -1.844 1.00 21.88 313 THR A N 1
ATOM 710 C CA . THR A 1 102 ? -23.773 25.209 -2.044 1.00 23.09 313 THR A CA 1
ATOM 711 C C . THR A 1 102 ? -23.101 26.457 -2.601 1.00 23.31 313 THR A C 1
ATOM 712 O O . THR A 1 102 ? -23.775 27.295 -3.189 1.00 23.64 313 THR A O 1
ATOM 716 N N . HIS A 1 103 ? -21.785 26.580 -2.411 1.00 23.87 314 HIS A N 1
ATOM 717 C CA . HIS A 1 103 ? -21.010 27.584 -3.142 1.00 24.30 314 HIS A CA 1
ATOM 718 C C . HIS A 1 103 ? -21.058 27.249 -4.632 1.00 24.10 314 HIS A C 1
ATOM 719 O O . HIS A 1 103 ? -21.066 26.081 -5.007 1.00 23.43 314 HIS A O 1
ATOM 726 N N . ASN A 1 104 ? -21.066 28.270 -5.481 1.00 23.53 315 ASN A N 1
ATOM 727 C CA . ASN A 1 104 ? -20.982 28.018 -6.910 1.00 23.72 315 ASN A CA 1
ATOM 728 C C . ASN A 1 104 ? -19.528 27.916 -7.379 1.00 23.05 315 ASN A C 1
ATOM 729 O O . ASN A 1 104 ? -18.909 28.899 -7.744 1.00 23.16 315 ASN A O 1
ATOM 734 N N . TYR A 1 105 ? -18.990 26.697 -7.337 1.00 23.00 316 TYR A N 1
ATOM 735 C CA . TYR A 1 105 ? -17.610 26.438 -7.675 1.00 21.71 316 TYR A CA 1
ATOM 736 C C . TYR A 1 105 ? -17.489 25.570 -8.928 1.00 21.14 316 TYR A C 1
ATOM 737 O O . TYR A 1 105 ? -16.434 24.964 -9.190 1.00 20.11 316 TYR A O 1
ATOM 746 N N . SER A 1 106 ? -18.556 25.507 -9.709 1.00 20.31 317 SER A N 1
ATOM 747 C CA . SER A 1 106 ? -18.542 24.635 -10.873 1.00 20.61 317 SER A CA 1
ATOM 748 C C . SER A 1 106 ? -18.956 25.383 -12.127 1.00 20.59 317 SER A C 1
ATOM 749 O O . SER A 1 106 ? -19.611 26.423 -12.056 1.00 20.49 317 SER A O 1
ATOM 752 N N . TYR A 1 107 ? -18.542 24.875 -13.278 1.00 20.23 318 TYR A N 1
ATOM 753 C CA . TYR A 1 107 ? -19.025 25.412 -14.530 1.00 21.10 318 TYR A CA 1
ATOM 754 C C . TYR A 1 107 ? -19.392 24.245 -15.424 1.00 21.64 318 TYR A C 1
ATOM 755 O O . TYR A 1 107 ? -18.538 23.665 -16.089 1.00 20.33 318 TYR A O 1
ATOM 764 N N . LEU A 1 108 ? -20.673 23.897 -15.442 1.00 23.31 319 LEU A N 1
ATOM 765 C CA . LEU A 1 108 ? -21.083 22.574 -15.935 1.00 25.12 319 LEU A CA 1
ATOM 766 C C . LEU A 1 108 ? -21.280 22.478 -17.455 1.00 25.77 319 LEU A C 1
ATOM 767 O O . LEU A 1 108 ? -21.771 21.456 -17.953 1.00 26.64 319 LEU A O 1
ATOM 772 N N . ASN A 1 109 ? -20.920 23.534 -18.185 1.00 25.97 320 ASN A N 1
ATOM 773 C CA . ASN A 1 109 ? -21.038 23.515 -19.642 1.00 26.76 320 ASN A CA 1
ATOM 774 C C . ASN A 1 109 ? -19.662 23.643 -20.269 1.00 26.86 320 ASN A C 1
ATOM 775 O O . ASN A 1 109 ? -18.897 24.532 -19.906 1.00 26.95 320 ASN A O 1
ATOM 780 N N . LEU A 1 110 ? -19.344 22.729 -21.180 1.00 26.43 321 LEU A N 1
ATOM 781 C CA . LEU A 1 110 ? -18.111 22.832 -21.966 1.00 26.38 321 LEU A CA 1
ATOM 782 C C . LEU A 1 110 ? -18.115 24.118 -22.765 1.00 27.02 321 LEU A C 1
ATOM 783 O O . LEU A 1 110 ? -19.044 24.378 -23.529 1.00 27.01 321 LEU A O 1
ATOM 788 N N . THR A 1 111 ? -17.101 24.946 -22.572 1.00 27.81 322 THR A N 1
ATOM 789 C CA . THR A 1 111 ? -17.083 26.235 -23.241 1.00 28.50 322 THR A CA 1
ATOM 790 C C . THR A 1 111 ? -15.710 26.573 -23.764 1.00 29.49 322 THR A C 1
ATOM 791 O O . THR A 1 111 ? -14.689 26.228 -23.146 1.00 29.20 322 THR A O 1
ATOM 795 N N . ASN A 1 112 ? -15.688 27.260 -24.903 1.00 30.29 323 ASN A N 1
ATOM 796 C CA . ASN A 1 112 ? -14.479 27.940 -25.361 1.00 31.28 323 ASN A CA 1
ATOM 797 C C . ASN A 1 112 ? -14.719 29.441 -25.602 1.00 31.85 323 ASN A C 1
ATOM 798 O O . ASN A 1 112 ? -13.957 30.092 -26.318 1.00 32.46 323 ASN A O 1
ATOM 803 N N . ASP A 1 113 ? -15.784 29.976 -25.012 1.00 32.32 324 ASP A N 1
ATOM 804 C CA . ASP A 1 113 ? -16.082 31.400 -25.086 1.00 33.28 324 ASP A CA 1
ATOM 805 C C . ASP A 1 113 ? -15.233 32.097 -24.029 1.00 33.64 324 ASP A C 1
ATOM 806 O O . ASP A 1 113 ? -15.297 31.731 -22.862 1.00 33.66 324 ASP A O 1
ATOM 811 N N . ALA A 1 114 ? -14.432 33.087 -24.443 1.00 33.91 325 ALA A N 1
ATOM 812 C CA . ALA A 1 114 ? -13.488 33.797 -23.545 1.00 33.82 325 ALA A CA 1
ATOM 813 C C . ALA A 1 114 ? -14.136 34.347 -22.259 1.00 33.72 325 ALA A C 1
ATOM 814 O O . ALA A 1 114 ? -13.576 34.209 -21.158 1.00 33.06 325 ALA A O 1
ATOM 816 N N . ASN A 1 115 ? -15.303 34.979 -22.413 1.00 33.32 326 ASN A N 1
ATOM 817 C CA . ASN A 1 115 ? -16.041 35.513 -21.287 1.00 33.62 326 ASN A CA 1
ATOM 818 C C . ASN A 1 115 ? -16.427 34.351 -20.354 1.00 33.09 326 ASN A C 1
ATOM 819 O O . ASN A 1 115 ? -16.219 34.424 -19.129 1.00 32.84 326 ASN A O 1
ATOM 824 N N . GLU A 1 116 ? -16.949 33.272 -20.948 1.00 31.86 327 GLU A N 1
ATOM 825 C CA A GLU A 1 116 ? -17.419 32.123 -20.178 0.50 31.26 327 GLU A CA 1
ATOM 826 C CA B GLU A 1 116 ? -17.413 32.126 -20.175 0.50 31.38 327 GLU A CA 1
ATOM 827 C C . GLU A 1 116 ? -16.283 31.441 -19.417 1.00 31.10 327 GLU A C 1
ATOM 828 O O . GLU A 1 116 ? -16.461 31.066 -18.262 1.00 31.10 327 GLU A O 1
ATOM 839 N N . VAL A 1 117 ? -15.125 31.304 -20.071 1.00 30.44 328 VAL A N 1
ATOM 840 C CA . VAL A 1 117 ? -13.911 30.761 -19.463 1.00 30.00 328 VAL A CA 1
ATOM 841 C C . VAL A 1 117 ? -13.465 31.564 -18.228 1.00 30.72 328 VAL A C 1
ATOM 842 O O . VAL A 1 117 ? -13.081 30.977 -17.210 1.00 30.69 328 VAL A O 1
ATOM 846 N N . ASN A 1 118 ? -13.492 32.898 -18.322 1.00 30.87 329 ASN A N 1
ATOM 847 C CA . ASN A 1 118 ? -13.146 33.761 -17.190 1.00 30.84 329 ASN A CA 1
ATOM 848 C C . ASN A 1 118 ? -14.144 33.592 -16.029 1.00 30.47 329 ASN A C 1
ATOM 849 O O . ASN A 1 118 ? -13.753 33.664 -14.868 1.00 30.12 329 ASN A O 1
ATOM 854 N N . ILE A 1 119 ? -15.415 33.337 -16.352 1.00 29.47 330 ILE A N 1
ATOM 855 C CA . ILE A 1 119 ? -16.426 33.038 -15.320 1.00 28.78 330 ILE A CA 1
ATOM 856 C C . ILE A 1 119 ? -16.062 31.698 -14.626 1.00 28.83 330 ILE A C 1
ATOM 857 O O . ILE A 1 119 ? -16.075 31.603 -13.393 1.00 27.77 330 ILE A O 1
ATOM 862 N N . LEU A 1 120 ? -15.687 30.698 -15.431 1.00 28.48 331 LEU A N 1
ATOM 863 C CA . LEU A 1 120 ? -15.247 29.396 -14.914 1.00 28.00 331 LEU A CA 1
ATOM 864 C C . LEU A 1 120 ? -14.071 29.571 -13.952 1.00 27.65 331 LEU A C 1
ATOM 865 O O . LEU A 1 120 ? -14.099 29.089 -12.816 1.00 27.76 331 LEU A O 1
ATOM 870 N N . LYS A 1 121 ? -13.053 30.285 -14.411 1.00 27.38 332 LYS A N 1
ATOM 871 C CA . LYS A 1 121 ? -11.881 30.534 -13.610 1.00 27.14 332 LYS A CA 1
ATOM 872 C C . LYS A 1 121 ? -12.213 31.265 -12.311 1.00 26.73 332 LYS A C 1
ATOM 873 O O . LYS A 1 121 ? -11.654 30.946 -11.282 1.00 25.80 332 LYS A O 1
ATOM 879 N N . SER A 1 122 ? -13.148 32.210 -12.350 1.00 26.35 333 SER A N 1
ATOM 880 C CA . SER A 1 122 ? -13.522 32.943 -11.129 1.00 26.56 333 SER A CA 1
ATOM 881 C C . SER A 1 122 ? -14.272 32.066 -10.092 1.00 26.24 333 SER A C 1
ATOM 882 O O . SER A 1 122 ? -14.282 32.386 -8.898 1.00 27.32 333 SER A O 1
ATOM 885 N N . ARG A 1 123 ? -14.877 30.971 -10.547 1.00 25.28 334 ARG A N 1
ATOM 886 C CA . ARG A 1 123 ? -15.542 30.007 -9.646 1.00 24.87 334 ARG A CA 1
ATOM 887 C C . ARG A 1 123 ? -14.642 28.925 -9.023 1.00 24.29 334 ARG A C 1
ATOM 888 O O . ARG A 1 123 ? -15.112 28.133 -8.202 1.00 23.39 334 ARG A O 1
ATOM 896 N N . ILE A 1 124 ? -13.372 28.873 -9.437 1.00 24.09 335 ILE A N 1
ATOM 897 C CA . ILE A 1 124 ? -12.410 27.903 -8.919 1.00 23.93 335 ILE A CA 1
ATOM 898 C C . ILE A 1 124 ? -12.086 28.220 -7.465 1.00 24.39 335 ILE A C 1
ATOM 899 O O . ILE A 1 124 ? -11.565 29.306 -7.177 1.00 25.10 335 ILE A O 1
ATOM 904 N N . PRO A 1 125 ? -12.392 27.277 -6.545 1.00 24.32 336 PRO A N 1
ATOM 905 C CA . PRO A 1 125 ? -12.170 27.540 -5.113 1.00 24.30 336 PRO A CA 1
ATOM 906 C C . PRO A 1 125 ? -10.687 27.593 -4.763 1.00 24.34 336 PRO A C 1
ATOM 907 O O . PRO A 1 125 ? -9.888 26.829 -5.320 1.00 24.17 336 PRO A O 1
ATOM 911 N N . LYS A 1 126 ? -10.343 28.477 -3.826 1.00 24.19 337 LYS A N 1
ATOM 912 C CA . LYS A 1 126 ? -8.984 28.579 -3.295 1.00 23.68 337 LYS A CA 1
ATOM 913 C C . LYS A 1 126 ? -8.927 28.271 -1.800 1.00 22.79 337 LYS A C 1
ATOM 914 O O . LYS A 1 126 ? -7.883 28.407 -1.170 1.00 21.66 337 LYS A O 1
ATOM 920 N N . GLU A 1 127 ? -10.057 27.874 -1.234 1.00 22.02 338 GLU A N 1
ATOM 921 C CA . GLU A 1 127 ? -10.171 27.572 0.184 1.00 21.66 338 GLU A CA 1
ATOM 922 C C . GLU A 1 127 ? -11.272 26.524 0.336 1.00 21.49 338 GLU A C 1
ATOM 923 O O . GLU A 1 127 ? -12.114 26.396 -0.552 1.00 21.61 338 GLU A O 1
ATOM 929 N N . ALA A 1 128 ? -11.239 25.771 1.433 1.00 21.19 339 ALA A N 1
ATOM 930 C CA . ALA A 1 128 ? -12.318 24.798 1.808 1.00 20.99 339 ALA A CA 1
ATOM 931 C C . ALA A 1 128 ? -12.955 25.208 3.150 1.00 20.41 339 ALA A C 1
ATOM 932 O O . ALA A 1 128 ? -12.439 26.114 3.807 1.00 19.85 339 ALA A O 1
ATOM 934 N N . GLU A 1 129 ? -14.074 24.593 3.552 1.00 21.17 340 GLU A N 1
ATOM 935 C CA . GLU A 1 129 ? -14.735 24.998 4.827 1.00 21.30 340 GLU A CA 1
ATOM 936 C C . GLU A 1 129 ? -13.831 24.750 6.033 1.00 21.81 340 GLU A C 1
ATOM 937 O O . GLU A 1 129 ? -13.001 23.844 6.002 1.00 21.87 340 GLU A O 1
ATOM 943 N N . HIS A 1 130 ? -13.989 25.584 7.067 1.00 23.04 341 HIS A N 1
ATOM 944 C CA . HIS A 1 130 ? -13.210 25.508 8.310 1.00 24.04 341 HIS A CA 1
ATOM 945 C C . HIS A 1 130 ? -14.146 24.999 9.420 1.00 24.67 341 HIS A C 1
ATOM 946 O O . HIS A 1 130 ? -15.334 25.330 9.444 1.00 24.96 341 HIS A O 1
ATOM 953 N N . ILE A 1 131 ? -13.629 24.161 10.303 1.00 25.64 342 ILE A N 1
ATOM 954 C CA . ILE A 1 131 ? -14.444 23.607 11.401 1.00 27.02 342 ILE A CA 1
ATOM 955 C C . ILE A 1 131 ? -15.057 24.707 12.274 1.00 27.39 342 ILE A C 1
ATOM 956 O O . ILE A 1 131 ? -16.093 24.514 12.879 1.00 27.31 342 ILE A O 1
ATOM 961 N N . ASN A 1 132 ? -14.406 25.868 12.291 1.00 28.50 343 ASN A N 1
ATOM 962 C CA . ASN A 1 132 ? -14.855 27.038 13.062 1.00 28.36 343 ASN A CA 1
ATOM 963 C C . ASN A 1 132 ? -15.430 28.125 12.170 1.00 27.71 343 ASN A C 1
ATOM 964 O O . ASN A 1 132 ? -15.707 29.219 12.641 1.00 27.97 343 ASN A O 1
ATOM 969 N N . GLY A 1 133 ? -15.598 27.818 10.885 1.00 27.02 344 GLY A N 1
ATOM 970 C CA . GLY A 1 133 ? -16.107 28.789 9.918 1.00 26.04 344 GLY A CA 1
ATOM 971 C C . GLY A 1 133 ? -17.595 28.590 9.735 1.00 25.69 344 GLY A C 1
ATOM 972 O O . GLY A 1 133 ? -18.360 28.793 10.685 1.00 25.25 344 GLY A O 1
ATOM 973 N N . ASP A 1 134 ? -18.014 28.192 8.524 1.00 24.80 345 ASP A N 1
ATOM 974 C CA . ASP A 1 134 ? -19.443 27.964 8.241 1.00 24.24 345 ASP A CA 1
ATOM 975 C C . ASP A 1 134 ? -19.780 26.494 8.579 1.00 24.01 345 ASP A C 1
ATOM 976 O O . ASP A 1 134 ? -19.521 25.577 7.786 1.00 23.45 345 ASP A O 1
ATOM 981 N N . ARG A 1 135 ? -20.350 26.277 9.759 1.00 23.34 346 ARG A N 1
ATOM 982 C CA . ARG A 1 135 ? -20.414 24.932 10.331 1.00 24.39 346 ARG A CA 1
ATOM 983 C C . ARG A 1 135 ? -21.476 24.108 9.649 1.00 23.35 346 ARG A C 1
ATOM 984 O O . ARG A 1 135 ? -21.430 22.883 9.674 1.00 24.20 346 ARG A O 1
ATOM 992 N N . THR A 1 136 ? -22.420 24.795 9.023 1.00 23.01 347 THR A N 1
ATOM 993 C CA . THR A 1 136 ? -23.436 24.131 8.211 1.00 22.96 347 THR A CA 1
ATOM 994 C C . THR A 1 136 ? -22.822 23.575 6.944 1.00 22.59 347 THR A C 1
ATOM 995 O O . THR A 1 136 ? -22.963 22.383 6.666 1.00 21.86 347 THR A O 1
ATOM 999 N N . LEU A 1 137 ? -22.092 24.421 6.209 1.00 22.03 348 LEU A N 1
ATOM 1000 C CA . LEU A 1 137 ? -21.440 23.979 4.972 1.00 21.61 348 LEU A CA 1
ATOM 1001 C C . LEU A 1 137 ? -20.332 22.951 5.227 1.00 20.94 348 LEU A C 1
ATOM 1002 O O . LEU A 1 137 ? -20.092 22.076 4.386 1.00 20.67 348 LEU A O 1
ATOM 1007 N N . TYR A 1 138 ? -19.712 23.032 6.405 1.00 19.96 349 TYR A N 1
ATOM 1008 C CA . TYR A 1 138 ? -18.751 22.050 6.870 1.00 20.19 349 TYR A CA 1
ATOM 1009 C C . TYR A 1 138 ? -19.337 20.627 6.849 1.00 20.58 349 TYR A C 1
ATOM 1010 O O . TYR A 1 138 ? -18.601 19.654 6.594 1.00 20.21 349 TYR A O 1
ATOM 1019 N N . GLN A 1 139 ? -20.642 20.501 7.094 1.00 19.71 350 GLN A N 1
ATOM 1020 C CA . GLN A 1 139 ? -21.314 19.186 6.982 1.00 19.61 350 GLN A CA 1
ATOM 1021 C C . GLN A 1 139 ? -21.263 18.605 5.574 1.00 19.07 350 GLN A C 1
ATOM 1022 O O . GLN A 1 139 ? -21.468 17.410 5.376 1.00 19.48 350 GLN A O 1
ATOM 1028 N N . PHE A 1 140 ? -20.980 19.455 4.594 1.00 18.38 351 PHE A N 1
ATOM 1029 C CA . PHE A 1 140 ? -21.002 19.045 3.189 1.00 17.88 351 PHE A CA 1
ATOM 1030 C C . PHE A 1 140 ? -19.609 18.751 2.652 1.00 17.97 351 PHE A C 1
ATOM 1031 O O . PHE A 1 140 ? -19.465 18.568 1.454 1.00 17.11 351 PHE A O 1
ATOM 1039 N N . GLY A 1 141 ? -18.602 18.715 3.546 1.00 17.78 352 GLY A N 1
ATOM 1040 C CA . GLY A 1 141 ? -17.182 18.632 3.198 1.00 17.94 352 GLY A CA 1
ATOM 1041 C C . GLY A 1 141 ? -16.562 17.233 3.134 1.00 19.45 352 GLY A C 1
ATOM 1042 O O . GLY A 1 141 ? -15.327 17.094 3.237 1.00 20.49 352 GLY A O 1
ATOM 1043 N N . ALA A 1 142 ? -17.390 16.199 2.973 1.00 18.04 353 ALA A N 1
ATOM 1044 C CA . ALA A 1 142 ? -16.881 14.833 2.815 1.00 18.39 353 ALA A CA 1
ATOM 1045 C C . ALA A 1 142 ? -16.478 14.532 1.345 1.00 18.13 353 ALA A C 1
ATOM 1046 O O . ALA A 1 142 ? -16.307 15.455 0.553 1.00 18.07 353 ALA A O 1
ATOM 1048 N N . THR A 1 143 ? -16.300 13.256 0.992 1.00 17.46 354 THR A N 1
ATOM 1049 C CA . THR A 1 143 ? -15.732 12.872 -0.298 1.00 16.70 354 THR A CA 1
ATOM 1050 C C . THR A 1 143 ? -16.600 11.846 -1.064 1.00 16.97 354 THR A C 1
ATOM 1051 O O . THR A 1 143 ? -16.491 10.619 -0.869 1.00 16.91 354 THR A O 1
ATOM 1055 N N . PHE A 1 144 ? -17.449 12.359 -1.946 1.00 16.78 355 PHE A N 1
ATOM 1056 C CA . PHE A 1 144 ? -18.413 11.536 -2.709 1.00 16.78 355 PHE A CA 1
ATOM 1057 C C . PHE A 1 144 ? -17.905 11.476 -4.151 1.00 16.51 355 PHE A C 1
ATOM 1058 O O . PHE A 1 144 ? -18.436 12.121 -5.061 1.00 16.51 355 PHE A O 1
ATOM 1066 N N . THR A 1 145 ? -16.848 10.698 -4.325 1.00 16.33 356 THR A N 1
ATOM 1067 C CA . THR A 1 145 ? -16.137 10.577 -5.601 1.00 16.68 356 THR A CA 1
ATOM 1068 C C . THR A 1 145 ? -17.039 10.118 -6.746 1.00 17.22 356 THR A C 1
ATOM 1069 O O . THR A 1 145 ? -16.937 10.651 -7.860 1.00 16.28 356 THR A O 1
ATOM 1073 N N . GLN A 1 146 ? -17.921 9.144 -6.476 1.00 16.80 357 GLN A N 1
ATOM 1074 C CA . GLN A 1 146 ? -18.759 8.574 -7.549 1.00 17.02 357 GLN A CA 1
ATOM 1075 C C . GLN A 1 146 ? -19.667 9.627 -8.202 1.00 17.80 357 GLN A C 1
ATOM 1076 O O . GLN A 1 146 ? -19.856 9.627 -9.433 1.00 16.94 357 GLN A O 1
ATOM 1082 N N . LYS A 1 147 ? -20.226 10.516 -7.383 1.00 17.46 358 LYS A N 1
ATOM 1083 C CA . LYS A 1 147 ? -21.136 11.548 -7.869 1.00 18.26 358 LYS A CA 1
ATOM 1084 C C . LYS A 1 147 ? -20.344 12.511 -8.774 1.00 18.32 358 LYS A C 1
ATOM 1085 O O . LYS A 1 147 ? -20.836 12.935 -9.839 1.00 17.38 358 LYS A O 1
ATOM 1091 N N . ALA A 1 148 ? -19.114 12.818 -8.364 1.00 16.86 359 ALA A N 1
ATOM 1092 C CA . ALA A 1 148 ? -18.310 13.756 -9.108 1.00 17.49 359 ALA A CA 1
ATOM 1093 C C . ALA A 1 148 ? -17.942 13.174 -10.455 1.00 17.06 359 ALA A C 1
ATOM 1094 O O . ALA A 1 148 ? -18.040 13.872 -11.463 1.00 17.62 359 ALA A O 1
ATOM 1096 N N . LEU A 1 149 ? -17.498 11.913 -10.461 1.00 16.77 360 LEU A N 1
ATOM 1097 C CA . LEU A 1 149 ? -17.179 11.172 -11.696 1.00 17.18 360 LEU A CA 1
ATOM 1098 C C . LEU A 1 149 ? -18.419 11.047 -12.611 1.00 17.85 360 LEU A C 1
ATOM 1099 O O . LEU A 1 149 ? -18.309 11.188 -13.824 1.00 17.69 360 LEU A O 1
ATOM 1104 N N . MET A 1 150 ? -19.577 10.772 -12.025 1.00 18.21 361 MET A N 1
ATOM 1105 C CA . MET A 1 150 ? -20.826 10.739 -12.765 1.00 19.52 361 MET A CA 1
ATOM 1106 C C . MET A 1 150 ? -21.079 12.057 -13.448 1.00 20.07 361 MET A C 1
ATOM 1107 O O . MET A 1 150 ? -21.507 12.073 -14.603 1.00 19.39 361 MET A O 1
ATOM 1112 N N . LYS A 1 151 ? -20.809 13.159 -12.743 1.00 20.28 362 LYS A N 1
ATOM 1113 C CA . LYS A 1 151 ? -21.040 14.484 -13.327 1.00 20.65 362 LYS A CA 1
ATOM 1114 C C . LYS A 1 151 ? -20.088 14.777 -14.520 1.00 20.31 362 LYS A C 1
ATOM 1115 O O . LYS A 1 151 ? -20.529 15.289 -15.543 1.00 20.58 362 LYS A O 1
ATOM 1121 N N . ALA A 1 152 ? -18.808 14.476 -14.360 1.00 20.78 363 ALA A N 1
ATOM 1122 C CA . ALA A 1 152 ? -17.787 14.659 -15.415 1.00 20.64 363 ALA A CA 1
ATOM 1123 C C . ALA A 1 152 ? -18.164 13.823 -16.630 1.00 21.13 363 ALA A C 1
ATOM 1124 O O . ALA A 1 152 ? -18.063 14.302 -17.770 1.00 22.24 363 ALA A O 1
ATOM 1126 N N . ASN A 1 153 ? -18.600 12.583 -16.379 1.00 21.20 364 ASN A N 1
ATOM 1127 C CA . ASN A 1 153 ? -19.053 11.678 -17.419 1.00 21.23 364 ASN A CA 1
ATOM 1128 C C . ASN A 1 153 ? -20.297 12.232 -18.121 1.00 21.32 364 ASN A C 1
ATOM 1129 O O . ASN A 1 153 ? -20.376 12.215 -19.346 1.00 21.72 364 ASN A O 1
ATOM 1134 N N . GLU A 1 154 ? -21.246 12.746 -17.340 1.00 21.35 365 GLU A N 1
ATOM 1135 C CA . GLU A 1 154 ? -22.499 13.290 -17.867 1.00 21.00 365 GLU A CA 1
ATOM 1136 C C . GLU A 1 154 ? -22.221 14.460 -18.800 1.00 20.38 365 GLU A C 1
ATOM 1137 O O . GLU A 1 154 ? -22.840 14.565 -19.850 1.00 20.21 365 GLU A O 1
ATOM 1143 N N . ILE A 1 155 ? -21.262 15.314 -18.434 1.00 20.48 366 ILE A N 1
ATOM 1144 C CA . ILE A 1 155 ? -20.937 16.509 -19.247 1.00 20.92 366 ILE A CA 1
ATOM 1145 C C . ILE A 1 155 ? -20.418 16.080 -20.611 1.00 21.21 366 ILE A C 1
ATOM 1146 O O . ILE A 1 155 ? -20.909 16.581 -21.652 1.00 19.89 366 ILE A O 1
ATOM 1151 N N . LEU A 1 156 ? -19.486 15.108 -20.596 1.00 20.85 367 LEU A N 1
ATOM 1152 C CA . LEU A 1 156 ? -18.842 14.621 -21.817 1.00 21.28 367 LEU A CA 1
ATOM 1153 C C . LEU A 1 156 ? -19.811 13.842 -22.699 1.00 22.52 367 LEU A C 1
ATOM 1154 O O . LEU A 1 156 ? -19.855 14.053 -23.920 1.00 23.08 367 LEU A O 1
ATOM 1159 N N . GLU A 1 157 ? -20.571 12.942 -22.089 1.00 22.19 368 GLU A N 1
ATOM 1160 C CA . GLU A 1 157 ? -21.562 12.175 -22.820 1.00 22.86 368 GLU A CA 1
ATOM 1161 C C . GLU A 1 157 ? -22.642 13.022 -23.425 1.00 22.82 368 GLU A C 1
ATOM 1162 O O . GLU A 1 157 ? -23.107 12.699 -24.514 1.00 23.56 368 GLU A O 1
ATOM 1168 N N . THR A 1 158 ? -23.056 14.092 -22.745 1.00 22.76 369 THR A N 1
ATOM 1169 C CA . THR A 1 158 ? -24.172 14.895 -23.266 1.00 23.25 369 THR A CA 1
ATOM 1170 C C . THR A 1 158 ? -23.726 16.045 -24.153 1.00 23.77 369 THR A C 1
ATOM 1171 O O . THR A 1 158 ? -24.472 16.437 -25.047 1.00 23.42 369 THR A O 1
ATOM 1175 N N . GLN A 1 159 ? -22.509 16.561 -23.939 1.00 23.76 370 GLN A N 1
ATOM 1176 C CA . GLN A 1 159 ? -22.065 17.788 -24.601 1.00 24.05 370 GLN A CA 1
ATOM 1177 C C . GLN A 1 159 ? -20.948 17.618 -25.612 1.00 24.26 370 GLN A C 1
ATOM 1178 O O . GLN A 1 159 ? -20.724 18.507 -26.434 1.00 23.64 370 GLN A O 1
ATOM 1184 N N . SER A 1 160 ? -20.255 16.488 -25.560 1.00 24.18 371 SER A N 1
ATOM 1185 C CA . SER A 1 160 ? -19.162 16.249 -26.471 1.00 25.97 371 SER A CA 1
ATOM 1186 C C . SER A 1 160 ? -19.646 15.288 -27.551 1.00 26.47 371 SER A C 1
ATOM 1187 O O . SER A 1 160 ? -20.848 15.117 -27.717 1.00 26.92 371 SER A O 1
ATOM 1190 N N . SER A 1 161 ? -18.726 14.698 -28.306 1.00 27.15 372 SER A N 1
ATOM 1191 C CA . SER A 1 161 ? -19.104 13.794 -29.389 1.00 28.04 372 SER A CA 1
ATOM 1192 C C . SER A 1 161 ? -17.974 12.858 -29.687 1.00 29.11 372 SER A C 1
ATOM 1193 O O . SER A 1 161 ? -16.853 13.061 -29.209 1.00 29.21 372 SER A O 1
ATOM 1196 N N . ASN A 1 162 ? -18.296 11.830 -30.469 1.00 29.78 373 ASN A N 1
ATOM 1197 C CA . ASN A 1 162 ? -17.364 10.829 -30.929 1.00 30.72 373 ASN A CA 1
ATOM 1198 C C . ASN A 1 162 ? -16.215 11.445 -31.732 1.00 31.24 373 ASN A C 1
ATOM 1199 O O . ASN A 1 162 ? -15.146 10.855 -31.811 1.00 33.45 373 ASN A O 1
ATOM 1204 N N . ALA A 1 163 ? -16.411 12.640 -32.282 1.00 30.83 374 ALA A N 1
ATOM 1205 C CA . ALA A 1 163 ? -15.364 13.345 -33.041 1.00 30.30 374 ALA A CA 1
ATOM 1206 C C . ALA A 1 163 ? -14.376 14.201 -32.222 1.00 30.02 374 ALA A C 1
ATOM 1207 O O . ALA A 1 163 ? -13.470 14.840 -32.791 1.00 30.13 374 ALA A O 1
ATOM 1209 N N . ARG A 1 164 ? -14.525 14.239 -30.900 1.00 28.73 375 ARG A N 1
ATOM 1210 C CA . ARG A 1 164 ? -13.671 15.145 -30.105 1.00 27.69 375 ARG A CA 1
ATOM 1211 C C . ARG A 1 164 ? -12.813 14.336 -29.143 1.00 26.93 375 ARG A C 1
ATOM 1212 O O . ARG A 1 164 ? -13.238 13.279 -28.701 1.00 25.90 375 ARG A O 1
ATOM 1220 N N . LYS A 1 165 ? -11.601 14.798 -28.859 1.00 26.62 376 LYS A N 1
ATOM 1221 C CA . LYS A 1 165 ? -10.756 14.101 -27.893 1.00 27.22 376 LYS A CA 1
ATOM 1222 C C . LYS A 1 165 ? -11.186 14.491 -26.479 1.00 26.76 376 LYS A C 1
ATOM 1223 O O . LYS A 1 165 ? -11.211 15.696 -26.150 1.00 27.38 376 LYS A O 1
ATOM 1229 N N . LYS A 1 166 ? -11.535 13.482 -25.665 1.00 25.00 377 LYS A N 1
ATOM 1230 C CA . LYS A 1 166 ? -12.078 13.720 -24.320 1.00 23.98 377 LYS A CA 1
ATOM 1231 C C . LYS A 1 166 ? -11.121 13.362 -23.162 1.00 23.42 377 LYS A C 1
ATOM 1232 O O . LYS A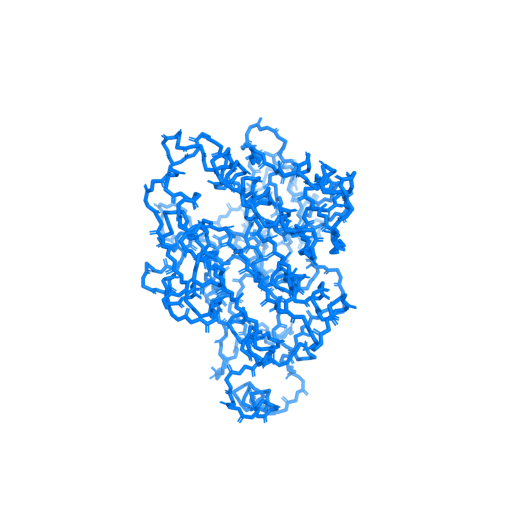 1 166 ? -10.581 12.226 -23.073 1.00 21.73 377 LYS A O 1
ATOM 1238 N N . LEU A 1 167 ? -10.933 14.359 -22.295 1.00 22.06 378 LEU A N 1
ATOM 1239 C CA . LEU A 1 167 ? -9.995 14.281 -21.155 1.00 22.38 378 LEU A CA 1
ATOM 1240 C C . LEU A 1 167 ? -10.687 14.647 -19.818 1.00 21.04 378 LEU A C 1
ATOM 1241 O O . LEU A 1 167 ? -11.534 15.557 -19.762 1.00 19.48 378 LEU A O 1
ATOM 1246 N N . ILE A 1 168 ? -10.318 13.926 -18.760 1.00 19.84 379 ILE A N 1
ATOM 1247 C CA . ILE A 1 168 ? -10.619 14.355 -17.403 1.00 19.91 379 ILE A CA 1
ATOM 1248 C C . ILE A 1 168 ? -9.333 14.506 -16.583 1.00 19.61 379 ILE A C 1
ATOM 1249 O O . ILE A 1 168 ? -8.449 13.628 -16.606 1.00 17.77 379 ILE A O 1
ATOM 1254 N N . PHE A 1 169 ? -9.243 15.638 -15.887 1.00 19.32 380 PHE A N 1
ATOM 1255 C CA . PHE A 1 169 ? -8.198 15.864 -14.898 1.00 19.14 380 PHE A CA 1
ATOM 1256 C C . PHE A 1 169 ? -8.822 15.951 -13.514 1.00 19.48 380 PHE A C 1
ATOM 1257 O O . PHE A 1 169 ? -9.618 16.854 -13.237 1.00 21.33 380 PHE A O 1
ATOM 1265 N N . HIS A 1 170 ? -8.436 15.038 -12.635 1.00 18.63 381 HIS A N 1
ATOM 1266 C CA . HIS A 1 170 ? -9.069 14.902 -11.331 1.00 18.62 381 HIS A CA 1
ATOM 1267 C C . HIS A 1 170 ? -8.065 15.191 -10.212 1.00 18.80 381 HIS A C 1
ATOM 1268 O O . HIS A 1 170 ? -7.093 14.480 -10.043 1.00 19.45 381 HIS A O 1
ATOM 1275 N N . VAL A 1 171 ? -8.311 16.262 -9.452 1.00 18.86 382 VAL A N 1
ATOM 1276 C CA . VAL A 1 171 ? -7.460 16.632 -8.336 1.00 18.80 382 VAL A CA 1
ATOM 1277 C C . VAL A 1 171 ? -8.180 16.286 -7.032 1.00 19.17 382 VAL A C 1
ATOM 1278 O O . VAL A 1 171 ? -9.294 16.802 -6.782 1.00 18.78 382 VAL A O 1
ATOM 1282 N N . THR A 1 172 ? -7.579 15.382 -6.240 1.00 18.69 383 THR A N 1
ATOM 1283 C CA . THR A 1 172 ? -8.218 14.899 -5.002 1.00 18.95 383 THR A CA 1
ATOM 1284 C C . THR A 1 172 ? -7.210 14.665 -3.869 1.00 18.61 383 THR A C 1
ATOM 1285 O O . THR A 1 172 ? -6.025 14.443 -4.108 1.00 19.60 383 THR A O 1
ATOM 1289 N N . ASP A 1 173 ? -7.679 14.730 -2.631 1.00 17.86 384 ASP A N 1
ATOM 1290 C CA . ASP A 1 173 ? -6.825 14.383 -1.491 1.00 17.25 384 ASP A CA 1
ATOM 1291 C C . ASP A 1 173 ? -7.465 13.301 -0.612 1.00 17.40 384 ASP A C 1
ATOM 1292 O O . ASP A 1 173 ? -7.103 13.163 0.560 1.00 16.95 384 ASP A O 1
ATOM 1297 N N . GLY A 1 174 ? -8.420 12.532 -1.156 1.00 16.70 385 GLY A N 1
ATOM 1298 C CA . GLY A 1 174 ? -9.015 11.488 -0.306 1.00 16.33 385 GLY A CA 1
ATOM 1299 C C . GLY A 1 174 ? -9.771 10.403 -1.022 1.00 16.66 385 GLY A C 1
ATOM 1300 O O . GLY A 1 174 ? -10.400 10.652 -2.076 1.00 16.70 385 GLY A O 1
ATOM 1301 N N . VAL A 1 175 ? -9.702 9.189 -0.475 1.00 16.95 386 VAL A N 1
ATOM 1302 C CA . VAL A 1 175 ? -10.600 8.123 -0.911 1.00 16.35 386 VAL A CA 1
ATOM 1303 C C . VAL A 1 175 ? -12.081 8.488 -0.613 1.00 16.91 386 VAL A C 1
ATOM 1304 O O . VAL A 1 175 ? -12.352 9.300 0.275 1.00 17.44 386 VAL A O 1
ATOM 1308 N N . PRO A 1 176 ? -13.041 7.893 -1.359 1.00 16.69 387 PRO A N 1
ATOM 1309 C CA . PRO A 1 176 ? -14.455 8.159 -1.125 1.00 17.01 387 PRO A CA 1
ATOM 1310 C C . PRO A 1 176 ? -14.891 7.750 0.273 1.00 16.52 387 PRO A C 1
ATOM 1311 O O . PRO A 1 176 ? -14.465 6.717 0.776 1.00 17.18 387 PRO A O 1
ATOM 1315 N N . THR A 1 177 ? -15.747 8.559 0.860 1.00 16.06 388 THR A N 1
ATOM 1316 C CA . THR A 1 177 ? -16.374 8.260 2.145 1.00 17.63 388 THR A CA 1
ATOM 1317 C C . THR A 1 177 ? -17.898 8.227 2.003 1.00 17.36 388 THR A C 1
ATOM 1318 O O . THR A 1 177 ? -18.648 8.220 2.986 1.00 17.95 388 THR A O 1
ATOM 1322 N N . MET A 1 178 ? -18.366 8.201 0.755 1.00 18.03 389 MET A N 1
ATOM 1323 C CA . MET A 1 178 ? -19.810 8.079 0.451 1.00 16.99 389 MET A CA 1
ATOM 1324 C C . MET A 1 178 ? -19.862 7.376 -0.891 1.00 17.04 389 MET A C 1
ATOM 1325 O O . MET A 1 178 ? -18.855 7.371 -1.610 1.00 16.63 389 MET A O 1
ATOM 1330 N N . SER A 1 179 ? -21.014 6.790 -1.217 1.00 16.61 390 SER A N 1
ATOM 1331 C CA . SER A 1 179 ? -21.210 6.073 -2.498 1.00 16.79 390 SER A CA 1
ATOM 1332 C C . SER A 1 179 ? -22.694 5.923 -2.829 1.00 16.46 390 SER A C 1
ATOM 1333 O O . SER A 1 179 ? -23.546 6.029 -1.935 1.00 15.74 390 SER A O 1
ATOM 1336 N N . TYR A 1 180 ? -23.039 5.703 -4.098 1.00 15.80 391 TYR A N 1
ATOM 1337 C CA . TYR A 1 180 ? -24.405 5.305 -4.365 1.00 15.97 391 TYR A CA 1
ATOM 1338 C C . TYR A 1 180 ? -24.516 3.815 -4.126 1.00 16.47 391 TYR A C 1
ATOM 1339 O O . TYR A 1 180 ? -23.549 3.06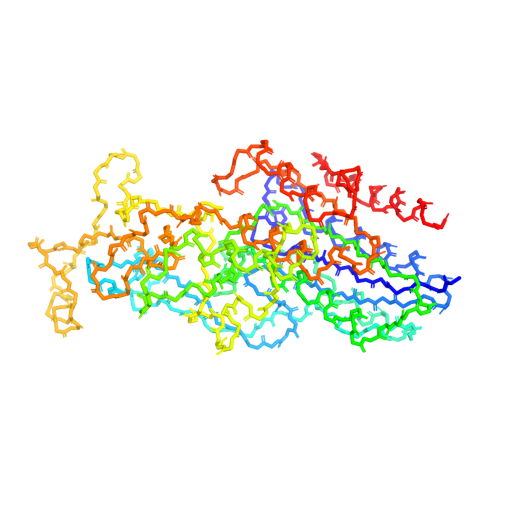7 -4.328 1.00 15.66 391 TYR A O 1
ATOM 1348 N N . ALA A 1 181 ? -25.706 3.396 -3.699 1.00 17.04 392 ALA A N 1
ATOM 1349 C CA . ALA A 1 181 ? -26.001 1.987 -3.381 1.00 16.94 392 ALA A CA 1
ATOM 1350 C C . ALA A 1 181 ? -26.224 1.132 -4.624 1.00 18.13 392 ALA A C 1
ATOM 1351 O O . ALA A 1 181 ? -27.005 1.510 -5.497 1.00 17.74 392 ALA A O 1
ATOM 1353 N N . ILE A 1 182 ? -25.586 -0.038 -4.664 1.00 17.63 393 ILE A N 1
ATOM 1354 C CA . ILE A 1 182 ? -25.992 -1.098 -5.589 1.00 19.45 393 ILE A CA 1
ATOM 1355 C C . ILE A 1 182 ? -27.410 -1.598 -5.242 1.00 19.64 393 ILE A C 1
ATOM 1356 O O . ILE A 1 182 ? -27.717 -1.881 -4.060 1.00 19.51 393 ILE A O 1
ATOM 1361 N N . ASN A 1 183 ? -28.263 -1.697 -6.268 1.00 19.94 394 ASN A N 1
ATOM 1362 C CA . ASN A 1 183 ? -29.682 -2.056 -6.096 1.00 21.09 394 ASN A CA 1
ATOM 1363 C C . ASN A 1 183 ? -29.975 -3.559 -5.924 1.00 21.29 394 ASN A C 1
ATOM 1364 O O . ASN A 1 183 ? -30.669 -4.182 -6.762 1.00 21.48 394 ASN A O 1
ATOM 1369 N N . PHE A 1 184 ? -29.458 -4.139 -4.845 1.00 20.81 395 PHE A N 1
ATOM 1370 C CA . PHE A 1 184 ? -29.787 -5.524 -4.475 1.00 21.23 395 PHE A CA 1
ATOM 1371 C C . PHE A 1 184 ? -31.278 -5.647 -4.152 1.00 22.09 395 PHE A C 1
ATOM 1372 O O . PHE A 1 184 ? -31.873 -4.716 -3.631 1.00 22.41 395 PHE A O 1
ATOM 1380 N N . ASN A 1 185 ? -31.896 -6.775 -4.495 1.00 22.16 396 ASN A N 1
ATOM 1381 C CA . ASN A 1 185 ? -33.319 -6.955 -4.245 1.00 22.14 396 ASN A CA 1
ATOM 1382 C C . ASN A 1 185 ? -33.450 -7.925 -3.082 1.00 22.77 396 ASN A C 1
ATOM 1383 O O . ASN A 1 185 ? -33.088 -9.116 -3.233 1.00 22.31 396 ASN A O 1
ATOM 1388 N N . PRO A 1 186 ? -33.935 -7.417 -1.914 1.00 22.63 397 PRO A N 1
ATOM 1389 C CA . PRO A 1 186 ? -34.069 -8.252 -0.726 1.00 22.94 397 PRO A CA 1
ATOM 1390 C C . PRO A 1 186 ? -35.282 -9.181 -0.708 1.00 22.43 397 PRO A C 1
ATOM 1391 O O . PRO A 1 186 ? -35.348 -10.044 0.158 1.00 22.10 397 PRO A O 1
ATOM 1395 N N . TYR A 1 187 ? -36.196 -9.039 -1.673 1.00 22.61 398 TYR A N 1
ATOM 1396 C CA . TYR A 1 187 ? -37.493 -9.737 -1.651 1.00 22.37 398 TYR A CA 1
ATOM 1397 C C . TYR A 1 187 ? -37.572 -10.873 -2.682 1.00 21.93 398 TYR A C 1
ATOM 1398 O O . TYR A 1 187 ? -38.638 -11.393 -2.964 1.00 21.04 398 TYR A O 1
ATOM 1407 N N . ILE A 1 188 ? -36.425 -11.259 -3.240 1.00 21.64 399 ILE A N 1
ATOM 1408 C CA . ILE A 1 188 ? -36.366 -12.474 -4.049 1.00 20.41 399 ILE A CA 1
ATOM 1409 C C . ILE A 1 188 ? -35.417 -13.516 -3.444 1.00 20.69 399 ILE A C 1
ATOM 1410 O O . ILE A 1 188 ? -34.555 -13.199 -2.622 1.00 20.78 399 ILE A O 1
ATOM 1415 N N . SER A 1 189 ? -35.558 -14.765 -3.860 1.00 21.45 400 SER A N 1
ATOM 1416 C CA . SER A 1 189 ? -34.741 -15.835 -3.281 1.00 22.03 400 SER A CA 1
ATOM 1417 C C . SER A 1 189 ? -33.293 -15.877 -3.809 1.00 21.84 400 SER A C 1
ATOM 1418 O O . SER A 1 189 ? -32.426 -16.485 -3.164 1.00 22.86 400 SER A O 1
ATOM 1421 N N . THR A 1 190 ? -33.040 -15.288 -4.980 1.00 21.01 401 THR A N 1
ATOM 1422 C CA . THR A 1 190 ? -31.701 -15.257 -5.571 1.00 20.52 401 THR A CA 1
ATOM 1423 C C . THR A 1 190 ? -30.730 -14.673 -4.566 1.00 19.96 401 THR A C 1
ATOM 1424 O O . THR A 1 190 ? -30.961 -13.599 -4.011 1.00 20.45 401 THR A O 1
ATOM 1428 N N . SER A 1 191 ? -29.632 -15.366 -4.341 1.00 19.52 402 SER A N 1
ATOM 1429 C CA . SER A 1 191 ? -28.653 -14.883 -3.368 1.00 19.86 402 SER A CA 1
ATOM 1430 C C . SER A 1 191 ? -28.108 -13.515 -3.775 1.00 19.05 402 SER A C 1
ATOM 1431 O O . SER A 1 191 ? -28.176 -13.115 -4.945 1.00 18.91 402 SER A O 1
ATOM 1434 N N . TYR A 1 192 ? -27.570 -12.795 -2.797 1.00 19.08 403 TYR A N 1
ATOM 1435 C CA . TYR A 1 192 ? -26.947 -11.520 -3.087 1.00 18.49 403 TYR A CA 1
ATOM 1436 C C . TYR A 1 192 ? -25.697 -11.688 -3.984 1.00 18.54 403 TYR A C 1
ATOM 1437 O O . TYR A 1 192 ? -25.437 -10.839 -4.819 1.00 18.72 403 TYR A O 1
ATOM 1446 N N . GLN A 1 193 ? -24.948 -12.784 -3.834 1.00 19.31 404 GLN A N 1
ATOM 1447 C CA . GLN A 1 193 ? -23.836 -13.051 -4.741 1.00 20.07 404 GLN A CA 1
ATOM 1448 C C . GLN A 1 193 ? -24.335 -13.277 -6.189 1.00 20.19 404 GLN A C 1
ATOM 1449 O O . GLN A 1 193 ? -23.806 -12.659 -7.132 1.00 20.32 404 GLN A O 1
ATOM 1455 N N . ASN A 1 194 ? -25.338 -14.136 -6.373 1.00 19.83 405 ASN A N 1
ATOM 1456 C CA . ASN A 1 194 ? -25.932 -14.301 -7.730 1.00 19.26 405 ASN A CA 1
ATOM 1457 C C . ASN A 1 194 ? -26.506 -13.013 -8.355 1.00 18.56 405 ASN A C 1
ATOM 1458 O O . ASN A 1 194 ? -26.319 -12.766 -9.544 1.00 18.24 405 ASN A O 1
ATOM 1463 N N . GLN A 1 195 ? -27.172 -12.181 -7.552 1.00 17.01 406 GLN A N 1
ATOM 1464 C CA . GLN A 1 195 ? -27.631 -10.875 -8.032 1.00 17.21 406 GLN A CA 1
ATOM 1465 C C . GLN A 1 195 ? -26.496 -9.974 -8.484 1.00 17.27 406 GLN A C 1
ATOM 1466 O O . GLN A 1 195 ? -26.621 -9.306 -9.513 1.00 18.73 406 GLN A O 1
ATOM 1472 N N . PHE A 1 196 ? -25.405 -9.938 -7.704 1.00 17.59 407 PHE A N 1
ATOM 1473 C CA . PHE A 1 196 ? -24.219 -9.157 -7.996 1.00 18.31 407 PHE A CA 1
ATOM 1474 C C . PHE A 1 196 ? -23.550 -9.632 -9.315 1.00 18.97 407 PHE A C 1
ATOM 1475 O O . PHE A 1 196 ? -23.183 -8.807 -10.184 1.00 17.68 407 PHE A O 1
ATOM 1483 N N . ASN A 1 197 ? -23.387 -10.950 -9.445 1.00 18.36 408 ASN A N 1
ATOM 1484 C CA . ASN A 1 197 ? -22.866 -11.535 -10.680 1.00 19.81 408 ASN A CA 1
ATOM 1485 C C . ASN A 1 197 ? -23.730 -11.198 -11.907 1.00 20.66 408 ASN A C 1
ATOM 1486 O O . ASN A 1 197 ? -23.167 -10.954 -12.968 1.00 22.68 408 ASN A O 1
ATOM 1491 N N . SER A 1 198 ? -25.064 -11.171 -11.759 1.00 20.35 409 SER A N 1
ATOM 1492 C CA A SER A 1 198 ? -25.972 -10.822 -12.856 0.50 20.58 409 SER A CA 1
ATOM 1493 C CA B SER A 1 198 ? -25.969 -10.815 -12.855 0.50 20.71 409 SER A CA 1
ATOM 1494 C C . SER A 1 198 ? -25.789 -9.361 -13.286 1.00 20.68 409 SER A C 1
ATOM 1495 O O . SER A 1 198 ? -25.911 -9.043 -14.445 1.00 20.98 409 SER A O 1
ATOM 1500 N N . PHE A 1 199 ? -25.501 -8.484 -12.332 1.00 20.53 410 PHE A N 1
ATOM 1501 C CA . PHE A 1 199 ? -25.149 -7.089 -12.637 1.00 21.46 410 PHE A CA 1
ATOM 1502 C C . PHE A 1 199 ? -23.869 -7.009 -13.500 1.00 21.49 410 PHE A C 1
ATOM 1503 O O . PHE A 1 199 ? -23.836 -6.311 -14.521 1.00 21.36 410 PHE A O 1
ATOM 1511 N N . LEU A 1 200 ? -22.835 -7.750 -13.104 1.00 22.34 411 LEU A N 1
ATOM 1512 C CA . LEU A 1 200 ? -21.559 -7.782 -13.829 1.00 22.69 411 LEU A CA 1
ATOM 1513 C C . LEU A 1 200 ? -21.737 -8.341 -15.222 1.00 23.62 411 LEU A C 1
ATOM 1514 O O . LEU A 1 200 ? -21.095 -7.888 -16.176 1.00 23.70 411 LEU A O 1
ATOM 1519 N N . ASN A 1 201 ? -22.621 -9.329 -15.333 1.00 25.29 412 ASN A N 1
ATOM 1520 C CA . ASN A 1 201 ? -22.829 -10.028 -16.588 1.00 26.32 412 ASN A CA 1
ATOM 1521 C C . ASN A 1 201 ? -23.352 -9.136 -17.694 1.00 27.29 412 ASN A C 1
ATOM 1522 O O . ASN A 1 201 ? -23.214 -9.467 -18.848 1.00 27.45 412 ASN A O 1
ATOM 1527 N N . LYS A 1 202 ? -23.905 -7.978 -17.331 1.00 28.15 413 LYS A N 1
ATOM 1528 C CA . LYS A 1 202 ? -24.376 -6.998 -18.307 1.00 29.17 413 LYS A CA 1
ATOM 1529 C C . LYS A 1 202 ? -23.222 -6.240 -19.008 1.00 30.30 413 LYS A C 1
ATOM 1530 O O . LYS A 1 202 ? -23.429 -5.619 -20.038 1.00 30.95 413 LYS A O 1
ATOM 1536 N N . ILE A 1 203 ? -22.018 -6.287 -18.445 1.00 31.43 414 ILE A N 1
ATOM 1537 C CA . ILE A 1 203 ? -20.829 -5.681 -19.074 1.00 32.73 414 ILE A CA 1
ATOM 1538 C C . ILE A 1 203 ? -20.010 -6.802 -19.708 1.00 33.00 414 ILE A C 1
ATOM 1539 O O . ILE A 1 203 ? -19.696 -7.786 -19.024 1.00 32.43 414 ILE A O 1
ATOM 1544 N N . PRO A 1 204 ? -19.660 -6.655 -21.013 1.00 34.05 415 PRO A N 1
ATOM 1545 C CA . PRO A 1 204 ? -18.758 -7.550 -21.736 1.00 34.24 415 PRO A CA 1
ATOM 1546 C C . PRO A 1 204 ? -17.639 -8.148 -20.859 1.00 34.51 415 PRO A C 1
ATOM 1547 O O . PRO A 1 204 ? -17.593 -9.363 -20.692 1.00 34.92 415 PRO A O 1
ATOM 1551 N N . ASP A 1 205 ? -16.780 -7.318 -20.266 1.00 34.44 416 ASP A N 1
ATOM 1552 C CA . ASP A 1 205 ? -15.648 -7.835 -19.469 1.00 34.34 416 ASP A CA 1
ATOM 1553 C C . ASP A 1 205 ? -15.968 -8.222 -18.007 1.00 33.26 416 ASP A C 1
ATOM 1554 O O . ASP A 1 205 ? -15.048 -8.492 -17.239 1.00 32.65 416 ASP A O 1
ATOM 1559 N N . ARG A 1 206 ? -17.257 -8.230 -17.631 1.00 32.67 417 ARG A N 1
ATOM 1560 C CA . ARG A 1 206 ? -17.710 -8.559 -16.261 1.00 31.88 417 ARG A CA 1
ATOM 1561 C C . ARG A 1 206 ? -17.055 -7.729 -15.172 1.00 30.10 417 ARG A C 1
ATOM 1562 O O . ARG A 1 206 ? -16.942 -8.192 -14.050 1.00 30.24 417 ARG A O 1
ATOM 1570 N N . SER A 1 207 ? -16.615 -6.516 -15.468 1.00 28.43 418 SER A N 1
ATOM 1571 C CA . SER A 1 207 ? -15.773 -5.810 -14.499 1.00 26.71 418 SER A CA 1
ATOM 1572 C C . SER A 1 207 ? -16.524 -4.710 -13.727 1.00 25.17 418 SER A C 1
ATOM 1573 O O . SER A 1 207 ? -15.958 -4.095 -12.820 1.00 24.59 418 SER A O 1
ATOM 1576 N N . GLY A 1 208 ? -17.755 -4.417 -14.115 1.00 23.64 419 GLY A N 1
ATOM 1577 C CA . GLY A 1 208 ? -18.446 -3.276 -13.512 1.00 22.75 419 GLY A CA 1
ATOM 1578 C C . GLY A 1 208 ? -19.939 -3.416 -13.498 1.00 22.39 419 GLY A C 1
ATOM 1579 O O . GLY A 1 208 ? -20.503 -4.463 -13.854 1.00 23.13 419 GLY A O 1
ATOM 1580 N N . ILE A 1 209 ? -20.593 -2.347 -13.090 1.00 21.06 420 ILE A N 1
ATOM 1581 C CA . ILE A 1 209 ? -21.997 -2.379 -12.866 1.00 19.53 420 ILE A CA 1
ATOM 1582 C C . ILE A 1 209 ? -22.601 -1.123 -13.495 1.00 19.81 420 ILE A C 1
ATOM 1583 O O . ILE A 1 209 ? -22.161 -0.010 -13.201 1.00 19.32 420 ILE A O 1
ATOM 1588 N N . LEU A 1 210 ? -23.614 -1.317 -14.337 1.00 19.47 421 LEU A N 1
ATOM 1589 C CA . LEU A 1 210 ? -24.265 -0.209 -15.042 1.00 20.48 421 LEU A CA 1
ATOM 1590 C C . LEU A 1 210 ? -25.033 0.695 -14.097 1.00 20.88 421 LEU A C 1
ATOM 1591 O O . LEU A 1 210 ? -25.542 0.259 -13.055 1.00 21.53 421 LEU A O 1
ATOM 1596 N N . GLN A 1 211 ? -25.158 1.953 -14.487 1.00 21.15 422 GLN A N 1
ATOM 1597 C CA . GLN A 1 211 ? -25.802 2.931 -13.640 1.00 20.42 422 GLN A CA 1
ATOM 1598 C C . GLN A 1 211 ? -27.202 2.492 -13.235 1.00 20.51 422 GLN A C 1
ATOM 1599 O O . GLN A 1 211 ? -27.626 2.758 -12.100 1.00 18.72 422 GLN A O 1
ATOM 1605 N N . GLU A 1 212 ? -27.881 1.781 -14.136 1.00 20.35 423 GLU A N 1
ATOM 1606 C CA . GLU A 1 212 ? -29.269 1.341 -13.904 1.00 21.50 423 GLU A CA 1
ATOM 1607 C C . GLU A 1 212 ? -29.429 0.393 -12.717 1.00 20.87 423 GLU A C 1
ATOM 1608 O O . GLU A 1 212 ? -30.524 0.239 -12.218 1.00 19.74 423 GLU A O 1
ATOM 1614 N N . ASP A 1 213 ? -28.339 -0.250 -12.304 1.00 20.87 424 ASP A N 1
ATOM 1615 C CA . ASP A 1 213 ? -28.341 -1.154 -11.160 1.00 20.87 424 ASP A CA 1
ATOM 1616 C C . ASP A 1 213 ? -27.790 -0.499 -9.884 1.00 20.63 424 ASP A C 1
ATOM 1617 O O . ASP A 1 213 ? -27.455 -1.210 -8.928 1.00 20.42 424 ASP A O 1
ATOM 1622 N N . PHE A 1 214 ? -27.701 0.841 -9.883 1.00 19.97 425 PHE A N 1
ATOM 1623 C CA . PHE A 1 214 ? -27.483 1.650 -8.671 1.00 20.01 425 PHE A CA 1
ATOM 1624 C C . PHE A 1 214 ? -28.785 2.351 -8.265 1.00 20.59 425 PHE A C 1
ATOM 1625 O O . PHE A 1 214 ? -29.668 2.596 -9.118 1.00 21.42 425 PHE A O 1
ATOM 1633 N N . ILE A 1 215 ? -28.949 2.665 -6.980 1.00 20.09 426 ILE A N 1
ATOM 1634 C CA . ILE A 1 215 ? -30.140 3.397 -6.571 1.00 20.39 426 ILE A CA 1
ATOM 1635 C C . ILE A 1 215 ? -29.827 4.887 -6.777 1.00 21.02 426 ILE A C 1
ATOM 1636 O O . ILE A 1 215 ? -29.029 5.475 -6.036 1.00 21.05 426 ILE A O 1
ATOM 1641 N N . ILE A 1 216 ? -30.470 5.475 -7.781 1.00 21.97 427 ILE A N 1
ATOM 1642 C CA . ILE A 1 216 ? -30.218 6.862 -8.229 1.00 23.14 427 ILE A CA 1
ATOM 1643 C C . ILE A 1 216 ? -31.470 7.749 -8.104 1.00 23.70 427 ILE A C 1
ATOM 1644 O O . ILE A 1 216 ? -31.356 8.960 -7.943 1.00 23.05 427 ILE A O 1
ATOM 1649 N N . ASN A 1 217 ? -32.662 7.140 -8.152 1.00 24.41 428 ASN A N 1
ATOM 1650 C CA . ASN A 1 217 ? -33.905 7.918 -8.316 1.00 25.84 428 ASN A CA 1
ATOM 1651 C C . ASN A 1 217 ? -34.518 8.447 -7.002 1.00 24.87 428 ASN A C 1
ATOM 1652 O O . ASN A 1 217 ? -35.611 8.033 -6.609 1.00 25.56 428 ASN A O 1
ATOM 1657 N N . GLY A 1 218 ? -33.810 9.359 -6.342 1.00 23.90 429 GLY A N 1
ATOM 1658 C CA . GLY A 1 218 ? -34.272 9.970 -5.094 1.00 22.61 429 GLY A CA 1
ATOM 1659 C C . GLY A 1 218 ? -33.202 10.914 -4.585 1.00 21.57 429 GLY A C 1
ATOM 1660 O O . GLY A 1 218 ? -32.084 10.870 -5.092 1.00 22.25 429 GLY A O 1
ATOM 1661 N N . ASP A 1 219 ? -33.539 11.775 -3.623 1.00 20.26 430 ASP A N 1
ATOM 1662 C CA . ASP A 1 219 ? -32.579 12.736 -3.045 1.00 20.34 430 ASP A CA 1
ATOM 1663 C C . ASP A 1 219 ? -31.443 11.973 -2.406 1.00 20.17 430 ASP A C 1
ATOM 1664 O O . ASP A 1 219 ? -31.665 10.979 -1.698 1.00 19.95 430 ASP A O 1
ATOM 1669 N N . ASP A 1 220 ? -30.231 12.457 -2.653 1.00 19.40 431 ASP A N 1
ATOM 1670 C CA . ASP A 1 220 ? -29.024 11.879 -2.088 1.00 19.95 431 ASP A CA 1
ATOM 1671 C C . ASP A 1 220 ? -29.163 11.562 -0.596 1.00 19.20 431 ASP A C 1
ATOM 1672 O O . ASP A 1 220 ? -28.790 10.479 -0.168 1.00 19.43 431 ASP A O 1
ATOM 1677 N N . TYR A 1 221 ? -29.696 12.498 0.191 1.00 18.38 432 TYR A N 1
ATOM 1678 C CA . TYR A 1 221 ? -29.607 12.320 1.638 1.00 19.17 432 TYR A CA 1
ATOM 1679 C C . TYR A 1 221 ? -30.387 11.083 2.087 1.00 18.96 432 TYR A C 1
ATOM 1680 O O . TYR A 1 221 ? -30.063 10.492 3.127 1.00 19.49 432 TYR A O 1
ATOM 1689 N N . GLN A 1 222 ? -31.387 10.700 1.288 1.00 19.47 433 GLN A N 1
ATOM 1690 C CA . GLN A 1 222 ? -32.241 9.537 1.543 1.00 20.03 433 GLN A CA 1
ATOM 1691 C C . GLN A 1 222 ? -31.646 8.207 1.072 1.00 20.10 433 GLN A C 1
ATOM 1692 O O . GLN A 1 222 ? -32.003 7.139 1.591 1.00 19.73 433 GLN A O 1
ATOM 1698 N N . ILE A 1 223 ? -30.770 8.256 0.064 1.00 20.03 434 ILE A N 1
ATOM 1699 C CA . ILE A 1 223 ? -30.400 7.029 -0.654 1.00 19.06 434 ILE A CA 1
ATOM 1700 C C . ILE A 1 223 ? -28.913 6.664 -0.666 1.00 18.98 434 ILE A C 1
ATOM 1701 O O . ILE A 1 223 ? -28.551 5.533 -0.975 1.00 19.07 434 ILE A O 1
ATOM 1706 N N . VAL A 1 224 ? -28.052 7.630 -0.368 1.00 18.51 435 VAL A N 1
ATOM 1707 C CA A VAL A 1 224 ? -26.612 7.401 -0.470 0.50 18.67 435 VAL A CA 1
ATOM 1708 C CA B VAL A 1 224 ? -26.608 7.440 -0.459 0.50 18.71 435 VAL A CA 1
ATOM 1709 C C . VAL A 1 224 ? -26.086 6.603 0.724 1.00 18.98 435 VAL A C 1
ATOM 1710 O O . VAL A 1 224 ? -26.669 6.646 1.820 1.00 19.31 435 VAL A O 1
ATOM 1717 N N . LYS A 1 225 ? -25.023 5.831 0.490 1.00 16.98 436 LYS A N 1
ATOM 1718 C CA . LYS A 1 225 ? -24.313 5.161 1.555 1.00 16.98 436 LYS A CA 1
ATOM 1719 C C . LYS A 1 225 ? -23.177 6.073 2.082 1.00 17.55 436 LYS A C 1
ATOM 1720 O O . LYS A 1 225 ? -22.514 6.763 1.302 1.00 16.62 436 LYS A O 1
ATOM 1726 N N . GLY A 1 226 ? -22.955 6.080 3.399 1.00 17.86 437 GLY A N 1
ATOM 1727 C CA . GLY A 1 226 ? -21.832 6.848 3.992 1.00 17.99 437 GLY A CA 1
ATOM 1728 C C . GLY A 1 226 ? -22.190 8.300 4.309 1.00 18.54 437 GLY A C 1
ATOM 1729 O O . GLY A 1 226 ? -23.096 8.876 3.688 1.00 20.25 437 GLY A O 1
ATOM 1730 N N . ASP A 1 227 ? -21.497 8.898 5.276 1.00 18.02 438 ASP A N 1
ATOM 1731 C CA . ASP A 1 227 ? -21.707 10.310 5.585 1.00 18.26 438 ASP A CA 1
ATOM 1732 C C . ASP A 1 227 ? -20.378 11.032 5.803 1.00 18.25 438 ASP A C 1
ATOM 1733 O O . ASP A 1 227 ? -20.346 12.096 6.426 1.00 17.44 438 ASP A O 1
ATOM 1738 N N . GLY A 1 228 ? -19.294 10.445 5.294 1.00 17.52 439 GLY A N 1
ATOM 1739 C CA . GLY A 1 228 ? -17.965 10.994 5.492 1.00 18.27 439 GLY A CA 1
ATOM 1740 C C . GLY A 1 228 ? -17.173 10.402 6.652 1.00 19.00 439 GLY A C 1
ATOM 1741 O O . GLY A 1 228 ? -16.010 10.777 6.888 1.00 18.98 439 GLY A O 1
ATOM 1742 N N . GLU A 1 229 ? -17.808 9.513 7.415 1.00 19.15 440 GLU A N 1
ATOM 1743 C CA . GLU A 1 229 ? -17.165 8.903 8.571 1.00 18.64 440 GLU A CA 1
ATOM 1744 C C . GLU A 1 229 ? -15.953 8.076 8.163 1.00 17.78 440 GLU A C 1
ATOM 1745 O O . GLU A 1 229 ? -14.946 8.099 8.841 1.00 17.17 440 GLU A O 1
ATOM 1751 N N . SER A 1 230 ? -16.068 7.339 7.055 1.00 17.16 441 SER A N 1
ATOM 1752 C CA . SER A 1 230 ? -15.081 6.325 6.705 1.00 16.53 441 SER A CA 1
ATOM 1753 C C . SER A 1 230 ? -15.191 5.850 5.256 1.00 16.58 441 SER A C 1
ATOM 1754 O O . SER A 1 230 ? -16.258 5.900 4.662 1.00 16.79 441 SER A O 1
ATOM 1757 N N . PHE A 1 231 ? -14.073 5.376 4.729 1.00 16.76 442 PHE A N 1
ATOM 1758 C CA . PHE A 1 231 ? -13.993 4.582 3.500 1.00 17.74 442 PHE A CA 1
ATOM 1759 C C . PHE A 1 231 ? -14.674 3.228 3.674 1.00 18.80 442 PHE A C 1
ATOM 1760 O O . PHE A 1 231 ? -15.196 2.667 2.708 1.00 18.91 442 PHE A O 1
ATOM 1768 N N . LYS A 1 232 ? -14.610 2.679 4.902 1.00 19.06 443 LYS A N 1
ATOM 1769 C CA . LYS A 1 232 ? -15.269 1.423 5.222 1.00 19.73 443 LYS A CA 1
ATOM 1770 C C . LYS A 1 232 ? -16.742 1.600 5.530 1.00 19.72 443 LYS A C 1
ATOM 1771 O O . LYS A 1 232 ? -17.179 2.645 6.047 1.00 19.53 443 LYS A O 1
ATOM 1777 N N . LEU A 1 233 ? -17.499 0.550 5.235 1.00 19.46 444 LEU A N 1
ATOM 1778 C CA . LEU A 1 233 ? -18.829 0.372 5.776 1.00 19.63 444 LEU A CA 1
ATOM 1779 C C . LEU A 1 233 ? -18.651 -0.592 6.949 1.00 20.55 444 LEU A C 1
ATOM 1780 O O . LEU A 1 233 ? -17.812 -1.508 6.889 1.00 20.68 444 LEU A O 1
ATOM 1785 N N . PHE A 1 234 ? -19.438 -0.407 8.002 1.00 21.50 445 PHE A N 1
ATOM 1786 C CA . PHE A 1 234 ? -19.156 -1.066 9.276 1.00 22.28 445 PHE A CA 1
ATOM 1787 C C . PHE A 1 234 ? -19.907 -2.371 9.441 1.00 22.35 445 PHE A C 1
ATOM 1788 O O . PHE A 1 234 ? -21.115 -2.427 9.212 1.00 22.22 445 PHE A O 1
ATOM 1796 N N . SER A 1 235 ? -19.181 -3.420 9.820 1.00 22.28 446 SER A N 1
ATOM 1797 C CA . SER A 1 235 ? -19.818 -4.697 10.181 1.00 23.23 446 SER A CA 1
ATOM 1798 C C . SER A 1 235 ? -20.361 -4.678 11.616 1.00 22.37 446 SER A C 1
ATOM 1799 O O . SER A 1 235 ? -21.469 -5.154 11.863 1.00 21.65 446 SER A O 1
ATOM 1802 N N . ASP A 1 236 ? -19.593 -4.114 12.548 1.00 21.89 447 ASP A N 1
ATOM 1803 C CA . ASP A 1 236 ? -20.105 -3.872 13.905 1.00 22.42 447 ASP A CA 1
ATOM 1804 C C . ASP A 1 236 ? -21.001 -2.608 13.860 1.00 21.92 447 ASP A C 1
ATOM 1805 O O . ASP A 1 236 ? -20.539 -1.509 13.560 1.00 22.15 447 ASP A O 1
ATOM 1810 N N . ARG A 1 237 ? -22.286 -2.744 14.121 1.00 22.07 448 ARG A N 1
ATOM 1811 C CA . ARG A 1 237 ? -23.137 -1.535 14.055 1.00 22.32 448 ARG A CA 1
ATOM 1812 C C . ARG A 1 237 ? -23.076 -0.645 15.307 1.00 22.51 448 ARG A C 1
ATOM 1813 O O . ARG A 1 237 ? -23.670 0.441 15.332 1.00 22.39 448 ARG A O 1
ATOM 1821 N N . LYS A 1 238 ? -22.346 -1.092 16.325 1.00 22.51 449 LYS A N 1
ATOM 1822 C CA . LYS A 1 238 ? -22.270 -0.365 17.595 1.00 23.46 449 LYS A CA 1
ATOM 1823 C C . LYS A 1 238 ? -21.201 0.708 17.528 1.00 22.85 449 LYS A C 1
ATOM 1824 O O . LYS A 1 238 ? -20.087 0.444 17.089 1.00 23.85 449 LYS A O 1
ATOM 1830 N N . VAL A 1 239 ? -21.534 1.919 17.940 1.00 23.16 450 VAL A N 1
ATOM 1831 C CA . VAL A 1 239 ? -20.512 2.962 18.040 1.00 23.26 450 VAL A CA 1
ATOM 1832 C C . VAL A 1 239 ? -19.593 2.673 19.257 1.00 24.22 450 VAL A C 1
ATOM 1833 O O . VAL A 1 239 ? -20.090 2.514 20.371 1.00 23.25 450 VAL A O 1
ATOM 1837 N N . PRO A 1 240 ? -18.261 2.566 19.047 1.00 24.90 451 PRO A N 1
ATOM 1838 C CA . PRO A 1 240 ? -17.462 2.326 20.265 1.00 26.05 451 PRO A CA 1
ATOM 1839 C C . PRO A 1 240 ? -17.185 3.621 21.024 1.00 27.22 451 PRO A C 1
ATOM 1840 O O . PRO A 1 240 ? -17.261 4.729 20.436 1.00 26.76 451 PRO A O 1
ATOM 1844 N N . VAL A 1 241 ? -16.884 3.501 22.315 1.00 28.48 452 VAL A N 1
ATOM 1845 C CA . VAL A 1 241 ? -16.314 4.654 23.013 1.00 30.53 452 VAL A CA 1
ATOM 1846 C C . VAL A 1 241 ? -14.902 4.863 22.462 1.00 31.83 452 VAL A C 1
ATOM 1847 O O . VAL A 1 241 ? -14.092 3.933 22.455 1.00 32.13 452 VAL A O 1
ATOM 1851 N N . THR A 1 242 ? -14.624 6.076 21.991 1.00 33.02 453 THR A N 1
ATOM 1852 C CA . THR A 1 242 ? -13.265 6.502 21.655 1.00 35.18 453 THR A CA 1
ATOM 1853 C C . THR A 1 242 ? -12.377 6.369 22.894 1.00 36.52 453 THR A C 1
ATOM 1854 O O . THR A 1 242 ? -12.595 7.071 23.899 1.00 37.38 453 THR A O 1
ATOM 1858 N N . GLY A 1 243 ? -11.406 5.464 22.836 1.00 37.48 454 GLY A N 1
ATOM 1859 C CA . GLY A 1 243 ? -10.509 5.240 23.965 1.00 39.17 454 GLY A CA 1
ATOM 1860 C C . GLY A 1 243 ? -11.002 4.230 24.999 1.00 40.36 454 GLY A C 1
ATOM 1861 O O . GLY A 1 243 ? -10.417 4.099 26.070 1.00 40.82 454 GLY A O 1
ATOM 1862 N N . GLY A 1 244 ? -12.089 3.531 24.689 1.00 41.56 455 GLY A N 1
ATOM 1863 C CA . GLY A 1 244 ? -12.496 2.324 25.424 1.00 42.69 455 GLY A CA 1
ATOM 1864 C C . GLY A 1 244 ? -12.608 1.211 24.392 1.00 43.48 455 GLY A C 1
ATOM 1865 O O . GLY A 1 244 ? -12.020 1.309 23.297 1.00 44.04 455 GLY A O 1
ATOM 1866 N N . THR A 1 245 ? -13.357 0.159 24.722 1.00 43.60 456 THR A N 1
ATOM 1867 C CA . THR A 1 245 ? -13.828 -0.809 23.705 1.00 43.27 456 THR A CA 1
ATOM 1868 C C . THR A 1 245 ? -15.354 -0.907 23.744 1.00 42.35 456 THR A C 1
ATOM 1869 O O . THR A 1 245 ? -16.000 -1.401 22.815 1.00 42.28 456 THR A O 1
ATOM 1873 N N . THR A 1 246 ? -15.922 -0.407 24.836 1.00 40.60 457 THR A N 1
ATOM 1874 C CA . THR A 1 246 ? -17.337 -0.570 25.105 1.00 38.64 457 THR A CA 1
ATOM 1875 C C . THR A 1 246 ? -18.187 0.356 24.217 1.00 36.19 457 THR A C 1
ATOM 1876 O O . THR A 1 246 ? -17.660 1.270 23.577 1.00 35.09 457 THR A O 1
ATOM 1880 N N . GLN A 1 247 ? -19.485 0.081 24.153 1.00 33.37 458 GLN A N 1
ATOM 1881 C CA . GLN A 1 247 ? -20.393 0.822 23.273 1.00 30.49 458 GLN A CA 1
ATOM 1882 C C . GLN A 1 247 ? -20.725 2.204 23.837 1.00 30.07 458 GLN A C 1
ATOM 1883 O O . GLN A 1 247 ? -21.214 2.313 24.967 1.00 29.50 458 GLN A O 1
ATOM 1889 N N . ALA A 1 248 ? -20.455 3.248 23.047 1.00 27.68 459 ALA A N 1
ATOM 1890 C CA . ALA A 1 248 ? -20.828 4.622 23.394 1.00 27.60 459 ALA A CA 1
ATOM 1891 C C . ALA A 1 248 ? -22.316 4.785 23.668 1.00 26.47 459 ALA A C 1
ATOM 1892 O O . ALA A 1 248 ? -23.143 4.058 23.117 1.00 26.90 459 ALA A O 1
ATOM 1894 N N . ALA A 1 249 ? -22.649 5.760 24.503 1.00 25.60 460 ALA A N 1
ATOM 1895 C CA . ALA A 1 249 ? -24.031 6.013 24.879 1.00 24.98 460 ALA A CA 1
ATOM 1896 C C . ALA A 1 249 ? -24.255 7.501 25.010 1.00 25.06 460 ALA A C 1
ATOM 1897 O O . ALA A 1 249 ? -23.314 8.252 25.283 1.00 24.65 460 ALA A O 1
ATOM 1899 N N . TYR A 1 250 ? -25.491 7.923 24.746 1.00 24.54 461 TYR A N 1
ATOM 1900 C CA . TYR A 1 250 ? -25.942 9.300 24.937 1.00 24.53 461 TYR A CA 1
ATOM 1901 C C . TYR A 1 250 ? -26.766 9.360 26.244 1.00 24.42 461 TYR A C 1
ATOM 1902 O O . TYR A 1 250 ? -27.829 8.702 26.362 1.00 23.25 461 TYR A O 1
ATOM 1911 N N . ARG A 1 251 ? -26.276 10.143 27.201 1.00 24.20 462 ARG A N 1
ATOM 1912 C CA . ARG A 1 251 ? -26.968 10.314 28.469 1.00 25.13 462 ARG A CA 1
ATOM 1913 C C . ARG A 1 251 ? -28.021 11.406 28.390 1.00 26.23 462 ARG A C 1
ATOM 1914 O O . ARG A 1 251 ? -27.704 12.579 28.174 1.00 26.75 462 ARG A O 1
ATOM 1922 N N . VAL A 1 252 ? -29.266 11.014 28.615 1.00 27.64 463 VAL A N 1
ATOM 1923 C CA . VAL A 1 252 ? -30.387 11.921 28.513 1.00 29.98 463 VAL A CA 1
ATOM 1924 C C . VAL A 1 252 ? -30.496 12.787 29.778 1.00 31.83 463 VAL A C 1
ATOM 1925 O O . VAL A 1 252 ? -30.780 12.266 30.867 1.00 32.35 463 VAL A O 1
ATOM 1929 N N . PRO A 1 253 ? -30.300 14.112 29.632 1.00 33.51 464 PRO A N 1
ATOM 1930 C CA . PRO A 1 253 ? -30.535 15.020 30.745 1.00 35.29 464 PRO A CA 1
ATOM 1931 C C . PRO A 1 253 ? -31.931 14.820 31.320 1.00 37.24 464 PRO A C 1
ATOM 1932 O O . PRO A 1 253 ? -32.835 14.305 30.625 1.00 36.77 464 PRO A O 1
ATOM 1936 N N . GLN A 1 254 ? -32.097 15.220 32.580 1.00 39.07 465 GLN A N 1
ATOM 1937 C CA . GLN A 1 254 ? -33.376 15.078 33.286 1.00 41.18 465 GLN A CA 1
ATOM 1938 C C . GLN A 1 254 ? -34.559 15.778 32.607 1.00 41.67 465 GLN A C 1
ATOM 1939 O O . GLN A 1 254 ? -35.671 15.217 32.542 1.00 41.74 465 GLN A O 1
ATOM 1945 N N . ASN A 1 255 ? -34.321 16.989 32.105 1.00 42.05 466 ASN A N 1
ATOM 1946 C CA . ASN A 1 255 ? -35.389 17.772 31.495 1.00 43.08 466 ASN A CA 1
ATOM 1947 C C . ASN A 1 255 ? -35.659 17.447 30.012 1.00 42.94 466 ASN A C 1
ATOM 1948 O O . ASN A 1 255 ? -36.342 18.210 29.329 1.00 43.21 466 ASN A O 1
ATOM 1953 N N . GLN A 1 256 ? -35.102 16.346 29.518 1.00 42.37 467 GLN A N 1
ATOM 1954 C CA . GLN A 1 256 ? -35.289 15.937 28.127 1.00 42.91 467 GLN A CA 1
ATOM 1955 C C . GLN A 1 256 ? -35.779 14.486 28.075 1.00 42.44 467 GLN A C 1
ATOM 1956 O O . GLN A 1 256 ? -36.092 13.956 27.003 1.00 42.89 467 GLN A O 1
ATOM 1962 N N . LEU A 1 257 ? -35.861 13.863 29.245 1.00 41.50 468 LEU A N 1
ATOM 1963 C CA . LEU A 1 257 ? -36.278 12.477 29.385 1.00 40.86 468 LEU A CA 1
ATOM 1964 C C . LEU A 1 257 ? -37.703 12.163 28.906 1.00 40.30 468 LEU A C 1
ATOM 1965 O O . LEU A 1 257 ? -37.933 11.135 28.252 1.00 40.06 468 LEU A O 1
ATOM 1970 N N . SER A 1 258 ? -38.671 13.001 29.261 1.00 39.10 469 SER A N 1
ATOM 1971 C CA . SER A 1 258 ? -40.033 12.682 28.847 1.00 38.41 469 SER A CA 1
ATOM 1972 C C . SER A 1 258 ? -40.233 12.936 27.348 1.00 37.22 469 SER A C 1
ATOM 1973 O O . SER A 1 258 ? -40.805 12.092 26.662 1.00 36.79 469 SER A O 1
ATOM 1976 N N . VAL A 1 259 ? -39.713 14.060 26.853 1.00 36.01 470 VAL A N 1
ATOM 1977 C CA . VAL A 1 259 ? -39.709 14.366 25.421 1.00 35.30 470 VAL A CA 1
ATOM 1978 C C . VAL A 1 259 ? -39.036 13.267 24.595 1.00 35.31 470 VAL A C 1
ATOM 1979 O O . VAL A 1 259 ? -39.607 12.798 23.599 1.00 34.86 470 VAL A O 1
ATOM 1983 N N . MET A 1 260 ? -37.834 12.854 25.004 1.00 34.63 471 MET A N 1
ATOM 1984 C CA . MET A 1 260 ? -37.114 11.821 24.242 1.00 34.68 471 MET A CA 1
ATOM 1985 C C . MET A 1 260 ? -37.799 10.476 24.335 1.00 34.43 471 MET A C 1
ATOM 1986 O O . MET A 1 260 ? -37.745 9.696 23.392 1.00 34.15 471 MET A O 1
ATOM 1991 N N . SER A 1 261 ? -38.466 10.215 25.461 1.00 34.49 472 SER A N 1
ATOM 1992 C CA . SER A 1 261 ? -39.261 9.007 25.582 1.00 34.67 472 SER A CA 1
ATOM 1993 C C . SER A 1 261 ? -40.470 9.052 24.642 1.00 34.79 472 SER A C 1
ATOM 1994 O O . SER A 1 261 ? -40.746 8.073 23.958 1.00 35.16 472 SER A O 1
ATOM 1997 N N . ASN A 1 262 ? -41.172 10.190 24.619 1.00 34.69 473 ASN A N 1
ATOM 1998 C CA . ASN A 1 262 ? -42.358 10.389 23.773 1.00 34.88 473 ASN A CA 1
ATOM 1999 C C . ASN A 1 262 ? -41.990 10.409 22.298 1.00 34.00 473 ASN A C 1
ATOM 2000 O O . ASN A 1 262 ? -42.741 9.925 21.465 1.00 33.81 473 ASN A O 1
ATOM 2005 N N . GLU A 1 263 ? -40.826 10.967 21.980 1.00 32.68 474 GLU A N 1
ATOM 2006 C CA . GLU A 1 263 ? -40.331 10.913 20.606 1.00 31.68 474 GLU A CA 1
ATOM 2007 C C . GLU A 1 263 ? -40.107 9.489 20.101 1.00 30.56 474 GLU A C 1
ATOM 2008 O O . GLU A 1 263 ? -40.186 9.254 18.906 1.00 30.82 474 GLU A O 1
ATOM 2014 N N . GLY A 1 264 ? -39.859 8.543 21.001 1.00 29.52 475 GLY A N 1
ATOM 2015 C CA . GLY A 1 264 ? -39.677 7.138 20.617 1.00 28.18 475 GLY A CA 1
ATOM 2016 C C . GLY A 1 264 ? -38.285 6.540 20.800 1.00 27.98 475 GLY A C 1
ATOM 2017 O O . GLY A 1 264 ? -38.097 5.349 20.550 1.00 27.93 475 GLY A O 1
ATOM 2018 N N . TYR A 1 265 ? -37.314 7.342 21.253 1.00 27.24 476 TYR A N 1
ATOM 2019 C CA . TYR A 1 265 ? -35.970 6.826 21.560 1.00 27.07 476 TYR A CA 1
ATOM 2020 C C . TYR A 1 265 ? -35.962 5.626 22.513 1.00 27.06 476 TYR A C 1
ATOM 2021 O O . TYR A 1 265 ? -36.774 5.535 23.441 1.00 26.97 476 TYR A O 1
ATOM 2030 N N . ALA A 1 266 ? -35.062 4.685 22.246 1.00 26.89 477 ALA A N 1
ATOM 2031 C CA . ALA A 1 266 ? -34.838 3.560 23.152 1.00 27.02 477 ALA A CA 1
ATOM 2032 C C . ALA A 1 266 ? -33.949 4.024 24.327 1.00 27.22 477 ALA A C 1
ATOM 2033 O O . ALA A 1 266 ? -32.727 4.059 24.195 1.00 25.54 477 ALA A O 1
ATOM 2035 N N . ILE A 1 267 ? -34.582 4.415 25.447 1.00 27.19 478 ILE A N 1
ATOM 2036 C CA . ILE A 1 267 ? -33.847 4.854 26.645 1.00 27.24 478 ILE A CA 1
ATOM 2037 C C . ILE A 1 267 ? -33.793 3.750 27.718 1.00 27.90 478 ILE A C 1
ATOM 2038 O O . ILE A 1 267 ? -34.834 3.245 28.148 1.00 28.66 478 ILE A O 1
ATOM 2043 N N . ASN A 1 268 ? -32.590 3.357 28.107 1.00 26.83 479 ASN A N 1
ATOM 2044 C CA . ASN A 1 268 ? -32.384 2.298 29.097 1.00 27.31 479 ASN A CA 1
ATOM 2045 C C . ASN A 1 268 ? -31.600 2.846 30.291 1.00 26.70 479 ASN A C 1
ATOM 2046 O O . ASN A 1 268 ? -30.394 3.129 30.189 1.00 25.36 479 ASN A O 1
ATOM 2051 N N . SER A 1 269 ? -32.328 3.022 31.398 1.00 26.06 480 SER A N 1
ATOM 2052 C CA . SER A 1 269 ? -31.817 3.621 32.634 1.00 26.48 480 SER A CA 1
ATOM 2053 C C . SER A 1 269 ? -31.087 4.937 32.422 1.00 25.41 480 SER A C 1
ATOM 2054 O O . SER A 1 269 ? -30.016 5.161 32.984 1.00 23.94 480 SER A O 1
ATOM 2057 N N . GLY A 1 270 ? -31.683 5.786 31.592 1.00 24.98 481 GLY A N 1
ATOM 2058 C CA . GLY A 1 270 ? -31.189 7.133 31.352 1.00 24.47 481 GLY A CA 1
ATOM 2059 C C . GLY A 1 270 ? -30.248 7.234 30.171 1.00 24.04 481 GLY A C 1
ATOM 2060 O O . GLY A 1 270 ? -29.765 8.345 29.866 1.00 24.43 481 GLY A O 1
ATOM 2061 N N . TYR A 1 271 ? -29.976 6.096 29.508 1.00 23.73 482 TYR A N 1
ATOM 2062 C CA . TYR A 1 271 ? -28.988 6.048 28.410 1.00 23.18 482 TYR A CA 1
ATOM 2063 C C . TYR A 1 271 ? -29.575 5.576 27.087 1.00 24.27 482 TYR A C 1
ATOM 2064 O O . TYR A 1 271 ? -30.364 4.615 27.055 1.00 23.67 482 TYR A O 1
ATOM 2073 N N . ILE A 1 272 ? -29.140 6.212 25.989 1.00 24.41 483 ILE A N 1
ATOM 2074 C CA . ILE A 1 272 ? -29.471 5.720 24.641 1.00 24.03 483 ILE A CA 1
ATOM 2075 C C . ILE A 1 272 ? -28.196 5.143 24.089 1.00 24.25 483 ILE A C 1
ATOM 2076 O O . ILE A 1 272 ? -27.211 5.854 23.864 1.00 24.45 483 ILE A O 1
ATOM 2081 N N . TYR A 1 273 ? -28.169 3.838 23.888 1.00 23.98 484 TYR A N 1
ATOM 2082 C CA . TYR A 1 273 ? -26.954 3.248 23.349 1.00 23.92 484 TYR A CA 1
ATOM 2083 C C . TYR A 1 273 ? -26.823 3.537 21.846 1.00 23.46 484 TYR A C 1
ATOM 2084 O O . TYR A 1 273 ? -27.825 3.573 21.122 1.00 23.07 484 TYR A O 1
ATOM 2093 N N . LEU A 1 274 ? -25.590 3.781 21.411 1.00 22.96 485 LEU A N 1
ATOM 2094 C CA . LEU A 1 274 ? -25.330 4.408 20.110 1.00 22.37 485 LEU A CA 1
ATOM 2095 C C . LEU A 1 274 ? -24.867 3.432 19.040 1.00 21.57 485 LEU A C 1
ATOM 2096 O O . LEU A 1 274 ? -23.977 2.613 19.256 1.00 21.84 485 LEU A O 1
ATOM 2101 N N . TYR A 1 275 ? -25.513 3.545 17.891 1.00 20.51 486 TYR A N 1
ATOM 2102 C CA . TYR A 1 275 ? -25.295 2.700 16.729 1.00 19.37 486 TYR A CA 1
ATOM 2103 C C . TYR A 1 275 ? -25.021 3.578 15.544 1.00 18.91 486 TYR A C 1
ATOM 2104 O O . TYR A 1 275 ? -25.560 4.697 15.482 1.00 17.34 486 TYR A O 1
ATOM 2113 N N . TRP A 1 276 ? -24.229 3.080 14.596 1.00 17.61 487 TRP A N 1
ATOM 2114 C CA . TRP A 1 276 ? -24.044 3.814 13.333 1.00 19.01 487 TRP A CA 1
ATOM 2115 C C . TRP A 1 276 ? -25.377 3.879 12.587 1.00 18.12 487 TRP A C 1
ATOM 2116 O O . TRP A 1 276 ? -26.136 2.917 12.595 1.00 18.94 487 TRP A O 1
ATOM 2127 N N . ARG A 1 277 ? -25.653 4.985 11.910 1.00 18.74 488 ARG A N 1
ATOM 2128 C CA . ARG A 1 277 ? -26.879 5.058 11.117 1.00 18.89 488 ARG A CA 1
ATOM 2129 C C . ARG A 1 277 ? -26.795 4.017 9.974 1.00 19.21 488 ARG A C 1
ATOM 2130 O O . ARG A 1 277 ? -25.702 3.719 9.486 1.00 18.57 488 ARG A O 1
ATOM 2138 N N . ASP A 1 278 ? -27.912 3.459 9.520 1.00 20.12 489 ASP A N 1
ATOM 2139 C CA . ASP A 1 278 ? -27.763 2.251 8.679 1.00 20.77 489 ASP A CA 1
ATOM 2140 C C . ASP A 1 278 ? -27.154 2.457 7.273 1.00 20.33 489 ASP A C 1
ATOM 2141 O O . ASP A 1 278 ? -26.774 1.479 6.615 1.00 19.63 489 ASP A O 1
ATOM 2146 N N . TYR A 1 279 ? -27.011 3.718 6.847 1.00 19.29 490 TYR A N 1
ATOM 2147 C CA . TYR A 1 279 ? -26.297 4.008 5.597 1.00 19.87 490 TYR A CA 1
ATOM 2148 C C . TYR A 1 279 ? -24.779 3.805 5.730 1.00 19.47 490 TYR A C 1
ATOM 2149 O O . TYR A 1 279 ? -24.045 3.847 4.731 1.00 19.38 490 TYR A O 1
ATOM 2158 N N . ASN A 1 280 ? -24.319 3.566 6.958 1.00 18.78 491 ASN A N 1
ATOM 2159 C CA . ASN A 1 280 ? -22.917 3.297 7.246 1.00 19.55 491 ASN A CA 1
ATOM 2160 C C . ASN A 1 280 ? -22.611 1.821 7.541 1.00 19.21 491 ASN A C 1
ATOM 2161 O O . ASN A 1 280 ? -21.483 1.487 7.910 1.00 20.73 491 ASN A O 1
ATOM 2166 N N . TRP A 1 281 ? -23.613 0.955 7.425 1.00 18.70 492 TRP A N 1
ATOM 2167 C CA . TRP A 1 281 ? -23.454 -0.488 7.682 1.00 18.04 492 TRP A CA 1
ATOM 2168 C C . TRP A 1 281 ? -23.055 -1.250 6.440 1.00 17.90 492 TRP A C 1
ATOM 2169 O O . TRP A 1 281 ? -23.501 -0.919 5.330 1.00 17.86 492 TRP A O 1
ATOM 2180 N N . VAL A 1 282 ? -22.307 -2.332 6.629 1.00 18.09 493 VAL A N 1
ATOM 2181 C CA . VAL A 1 282 ? -22.166 -3.331 5.582 1.00 17.42 493 VAL A CA 1
ATOM 2182 C C . VAL A 1 282 ? -23.543 -3.673 5.028 1.00 18.33 493 VAL A C 1
ATOM 2183 O O . VAL A 1 282 ? -24.545 -3.833 5.780 1.00 18.07 493 VAL A O 1
ATOM 2187 N N . TYR A 1 283 ? -23.612 -3.730 3.709 1.00 18.29 494 TYR A N 1
ATOM 2188 C CA . TYR A 1 283 ? -24.867 -4.029 3.030 1.00 19.00 494 TYR A CA 1
ATOM 2189 C C . TYR A 1 283 ? -24.596 -4.974 1.855 1.00 19.06 494 TYR A C 1
ATOM 2190 O O . TYR A 1 283 ? -23.457 -5.104 1.421 1.00 18.58 494 TYR A O 1
ATOM 2199 N N . PRO A 1 284 ? -25.633 -5.637 1.320 1.00 19.13 495 PRO A N 1
ATOM 2200 C CA . PRO A 1 284 ? -27.044 -5.575 1.623 1.00 19.74 495 PRO A CA 1
ATOM 2201 C C . PRO A 1 284 ? -27.387 -6.256 2.950 1.00 20.81 495 PRO A C 1
ATOM 2202 O O . PRO A 1 284 ? -26.657 -7.140 3.424 1.00 20.96 495 PRO A O 1
ATOM 2206 N N . PHE A 1 285 ? -28.480 -5.792 3.540 1.00 21.67 496 PHE A N 1
ATOM 2207 C CA . PHE A 1 285 ? -29.067 -6.362 4.745 1.00 22.66 496 PHE A CA 1
ATOM 2208 C C . PHE A 1 285 ? -30.587 -6.368 4.576 1.00 23.68 496 PHE A C 1
ATOM 2209 O O . PHE A 1 285 ? -31.143 -5.549 3.833 1.00 22.52 496 PHE A O 1
ATOM 2217 N N . ASP A 1 286 ? -31.248 -7.312 5.244 1.00 24.99 497 ASP A N 1
ATOM 2218 C CA . ASP A 1 286 ? -32.691 -7.454 5.167 1.00 27.07 497 ASP A CA 1
ATOM 2219 C C . ASP A 1 286 ? -33.286 -6.200 5.802 1.00 27.70 497 ASP A C 1
ATOM 2220 O O . ASP A 1 286 ? -32.933 -5.876 6.934 1.00 28.01 497 ASP A O 1
ATOM 2225 N N . PRO A 1 287 ? -34.161 -5.474 5.073 1.00 28.40 498 PRO A N 1
ATOM 2226 C CA . PRO A 1 287 ? -34.634 -4.171 5.573 1.00 29.12 498 PRO A CA 1
ATOM 2227 C C . PRO A 1 287 ? -35.590 -4.284 6.765 1.00 29.45 498 PRO A C 1
ATOM 2228 O O . PRO A 1 287 ? -35.752 -3.321 7.504 1.00 30.12 498 PRO A O 1
ATOM 2232 N N . LYS A 1 288 ? -36.183 -5.451 6.973 1.00 29.67 499 LYS A N 1
ATOM 2233 C CA . LYS A 1 288 ? -37.121 -5.624 8.083 1.00 30.35 499 LYS A CA 1
ATOM 2234 C C . LYS A 1 288 ? -36.527 -6.329 9.309 1.00 30.33 499 LYS A C 1
ATOM 2235 O O . LYS A 1 288 ? -36.776 -5.924 10.434 1.00 31.52 499 LYS A O 1
ATOM 2241 N N . THR A 1 289 ? -35.714 -7.350 9.097 1.00 29.96 500 THR A N 1
ATOM 2242 C CA . THR A 1 289 ? -35.081 -8.061 10.200 1.00 29.35 500 THR A CA 1
ATOM 2243 C C . THR A 1 289 ? -33.601 -7.622 10.484 1.00 29.52 500 THR A C 1
ATOM 2244 O O . THR A 1 289 ? -32.947 -8.157 11.416 1.00 28.89 500 THR A O 1
ATOM 2248 N N . LYS A 1 290 ? -33.071 -6.704 9.653 1.00 28.43 501 LYS A N 1
ATOM 2249 C CA . LYS A 1 290 ? -31.687 -6.168 9.773 1.00 27.36 501 LYS A CA 1
ATOM 2250 C C . LYS A 1 290 ? -30.552 -7.171 9.508 1.00 25.81 501 LYS A C 1
ATOM 2251 O O . LYS A 1 290 ? -29.378 -6.788 9.577 1.00 25.85 501 LYS A O 1
ATOM 2257 N N . LYS A 1 291 ? -30.883 -8.430 9.212 1.00 24.44 502 LYS A N 1
ATOM 2258 C CA . LYS A 1 291 ? -29.884 -9.470 8.963 1.00 23.71 502 LYS A CA 1
ATOM 2259 C C . LYS A 1 291 ? -29.027 -9.154 7.721 1.00 22.93 502 LYS A C 1
ATOM 2260 O O . LYS A 1 291 ? -29.560 -8.954 6.614 1.00 21.05 502 LYS A O 1
ATOM 2266 N N . VAL A 1 292 ? -27.711 -9.097 7.926 1.00 21.61 503 VAL A N 1
ATOM 2267 C CA . VAL A 1 292 ? -26.752 -8.776 6.861 1.00 21.49 503 VAL A CA 1
ATOM 2268 C C . VAL A 1 292 ? -26.657 -9.958 5.870 1.00 21.68 503 VAL A C 1
ATOM 2269 O O . VAL A 1 292 ? -26.846 -11.126 6.253 1.00 21.61 503 VAL A O 1
ATOM 2273 N N . SER A 1 293 ? -26.366 -9.657 4.611 1.00 20.87 504 SER A N 1
ATOM 2274 C CA . SER A 1 293 ? -26.090 -10.697 3.625 1.00 20.52 504 SER A CA 1
ATOM 2275 C C . SER A 1 293 ? -25.142 -11.758 4.140 1.00 20.57 504 SER A C 1
ATOM 2276 O O . SER A 1 293 ? -24.143 -11.446 4.782 1.00 20.91 504 SER A O 1
ATOM 2279 N N . ALA A 1 294 ? -25.435 -13.014 3.812 1.00 20.59 505 ALA A N 1
ATOM 2280 C CA . ALA A 1 294 ? -24.569 -14.134 4.155 1.00 20.12 505 ALA A CA 1
ATOM 2281 C C . ALA A 1 294 ? -23.718 -14.536 2.935 1.00 20.11 505 ALA A C 1
ATOM 2282 O O . ALA A 1 294 ? -23.008 -15.523 2.984 1.00 19.11 505 ALA A O 1
ATOM 2284 N N . THR A 1 295 ? -23.819 -13.796 1.833 1.00 19.87 506 THR A N 1
ATOM 2285 C CA . THR A 1 295 ? -22.958 -14.052 0.674 1.00 20.19 506 THR A CA 1
ATOM 2286 C C . THR A 1 295 ? -22.255 -12.751 0.334 1.00 20.82 506 THR A C 1
ATOM 2287 O O . THR A 1 295 ? -21.319 -12.357 1.060 1.00 20.74 506 THR A O 1
ATOM 2291 N N . LYS A 1 296 ? -22.696 -12.070 -0.735 1.00 19.83 507 LYS A N 1
ATOM 2292 C CA . LYS A 1 296 ? -21.997 -10.868 -1.191 1.00 19.41 507 LYS A CA 1
ATOM 2293 C C . LYS A 1 296 ? -22.207 -9.742 -0.189 1.00 19.73 507 LYS A C 1
ATOM 2294 O O . LYS A 1 296 ? -23.344 -9.473 0.199 1.00 19.85 507 LYS A O 1
ATOM 2300 N N . GLN A 1 297 ? -21.113 -9.084 0.204 1.00 20.04 508 GLN A N 1
ATOM 2301 C CA . GLN A 1 297 ? -21.155 -7.937 1.105 1.00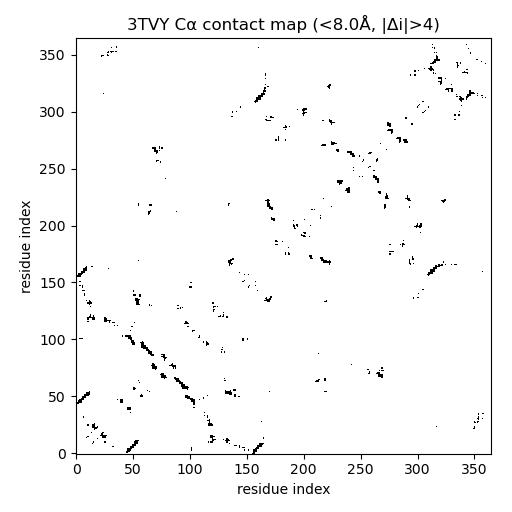 20.21 508 GLN A CA 1
ATOM 2302 C C . GLN A 1 297 ? -20.326 -6.762 0.558 1.00 19.94 508 GLN A C 1
ATOM 2303 O O . GLN A 1 297 ? -19.203 -6.931 0.113 1.00 20.46 508 GLN A O 1
ATOM 2309 N N . ILE A 1 298 ? -20.878 -5.566 0.616 1.00 19.51 509 ILE A N 1
ATOM 2310 C CA . ILE A 1 298 ? -20.140 -4.379 0.186 1.00 17.91 509 ILE A CA 1
ATOM 2311 C C . ILE A 1 298 ? -19.640 -3.781 1.484 1.00 18.06 509 ILE A C 1
ATOM 2312 O O . ILE A 1 298 ? -20.423 -3.548 2.415 1.00 18.84 509 ILE A O 1
ATOM 2317 N N . LYS A 1 299 ? -18.338 -3.585 1.565 1.00 17.87 510 LYS A N 1
ATOM 2318 C CA . LYS A 1 299 ? -17.689 -3.256 2.820 1.00 17.96 510 LYS A CA 1
ATOM 2319 C C . LYS A 1 299 ? -16.926 -1.945 2.764 1.00 17.90 510 LYS A C 1
ATOM 2320 O O . LYS A 1 299 ? -16.320 -1.551 3.770 1.00 18.73 510 LYS A O 1
ATOM 2326 N N . THR A 1 300 ? -16.917 -1.290 1.601 1.00 17.90 511 THR A N 1
ATOM 2327 C CA . THR A 1 300 ? -16.141 -0.055 1.385 1.00 17.99 511 THR A CA 1
ATOM 2328 C C . THR A 1 300 ? -16.867 0.805 0.355 1.00 18.79 511 THR A C 1
ATOM 2329 O O . THR A 1 300 ? -17.715 0.324 -0.415 1.00 18.38 511 THR A O 1
ATOM 2333 N N . HIS A 1 301 ? -16.547 2.089 0.324 1.00 18.57 512 HIS A N 1
ATOM 2334 C CA . HIS A 1 301 ? -17.068 2.936 -0.741 1.00 18.61 512 HIS A CA 1
ATOM 2335 C C . HIS A 1 301 ? -16.219 2.848 -2.029 1.00 18.32 512 HIS A C 1
ATOM 2336 O O . HIS A 1 301 ? -16.645 3.310 -3.103 1.00 17.88 512 HIS A O 1
ATOM 2343 N N . GLY A 1 302 ? -15.020 2.275 -1.919 1.00 17.65 513 GLY A N 1
ATOM 2344 C CA . GLY A 1 302 ? -14.131 2.152 -3.087 1.00 17.59 513 GLY A CA 1
ATOM 2345 C C . GLY A 1 302 ? -14.748 1.193 -4.084 1.00 17.33 513 GLY A C 1
ATOM 2346 O O . GLY A 1 302 ? -14.783 1.471 -5.285 1.00 17.19 513 GLY A O 1
ATOM 2347 N N . GLU A 1 303 ? -15.232 0.054 -3.582 1.00 17.13 514 GLU A N 1
ATOM 2348 C CA . GLU A 1 303 ? -15.716 -1.002 -4.467 1.00 16.97 514 GLU A CA 1
ATOM 2349 C C . GLU A 1 303 ? -16.867 -0.535 -5.414 1.00 16.88 514 GLU A C 1
ATOM 2350 O O . GLU A 1 303 ? -16.719 -0.685 -6.628 1.00 17.05 514 GLU A O 1
ATOM 2356 N N . PRO A 1 304 ? -17.991 0.006 -4.873 1.00 16.22 515 PRO A N 1
ATOM 2357 C CA . PRO A 1 304 ? -19.070 0.499 -5.732 1.00 17.12 515 PRO A CA 1
ATOM 2358 C C . PRO A 1 304 ? -18.641 1.627 -6.658 1.00 17.24 515 PRO A C 1
ATOM 2359 O O . PRO A 1 304 ? -19.103 1.665 -7.784 1.00 18.23 515 PRO A O 1
ATOM 2363 N N . THR A 1 305 ? -17.769 2.528 -6.193 1.00 18.06 516 THR A N 1
ATOM 2364 C CA . THR A 1 305 ? -17.223 3.596 -7.048 1.00 17.81 516 THR A CA 1
ATOM 2365 C C . THR A 1 305 ? -16.423 3.004 -8.241 1.00 18.38 516 THR A C 1
ATOM 2366 O O . THR A 1 305 ? -16.576 3.449 -9.376 1.00 18.40 516 THR A O 1
ATOM 2370 N N . THR A 1 306 ? -15.579 2.014 -7.980 1.00 18.03 517 THR A N 1
ATOM 2371 C CA . THR A 1 306 ? -14.792 1.370 -9.034 1.00 18.42 517 THR A CA 1
ATOM 2372 C C . THR A 1 306 ? -15.687 0.556 -9.999 1.00 18.73 517 THR A C 1
ATOM 2373 O O . THR A 1 306 ? -15.474 0.574 -11.214 1.00 18.62 517 THR A O 1
ATOM 2377 N N . LEU A 1 307 ? -16.685 -0.124 -9.448 1.00 18.50 518 LEU A N 1
ATOM 2378 C CA . LEU A 1 307 ? -17.654 -0.872 -10.233 1.00 17.83 518 LEU A CA 1
ATOM 2379 C C . LEU A 1 307 ? -18.446 0.100 -11.124 1.00 17.93 518 LEU A C 1
ATOM 2380 O O . LEU A 1 307 ? -18.631 -0.173 -12.319 1.00 17.74 518 LEU A O 1
ATOM 2385 N N . TYR A 1 308 ? -18.898 1.217 -10.549 1.00 17.12 519 TYR A N 1
ATOM 2386 C CA . TYR A 1 308 ? -19.515 2.258 -11.344 1.00 17.17 519 TYR A CA 1
ATOM 2387 C C . TYR A 1 308 ? -18.575 2.740 -12.472 1.00 17.38 519 TYR A C 1
ATOM 2388 O O . TYR A 1 308 ? -19.007 2.868 -13.639 1.00 17.43 519 TYR A O 1
ATOM 2397 N N . PHE A 1 309 ? -17.319 3.041 -12.134 1.00 16.48 520 PHE A N 1
ATOM 2398 C CA . PHE A 1 309 ? -16.349 3.534 -13.126 1.00 17.12 520 PHE A CA 1
ATOM 2399 C C . PHE A 1 309 ? -16.158 2.531 -14.280 1.00 17.43 520 PHE A C 1
ATOM 2400 O O . PHE A 1 309 ? -16.257 2.904 -15.438 1.00 17.65 520 PHE A O 1
ATOM 2408 N N . ASN A 1 310 ? -15.942 1.264 -13.948 1.00 17.80 521 ASN A N 1
ATOM 2409 C CA . ASN A 1 310 ? -15.671 0.244 -14.976 1.00 19.45 521 ASN A CA 1
ATOM 2410 C C . ASN A 1 310 ? -16.882 -0.006 -15.880 1.00 19.16 521 ASN A C 1
ATOM 2411 O O . ASN A 1 310 ? -16.728 -0.186 -17.082 1.00 18.85 521 ASN A O 1
ATOM 2416 N N . GLY A 1 311 ? -18.080 -0.007 -15.289 1.00 19.46 522 GLY A N 1
ATOM 2417 C CA . GLY A 1 311 ? -19.313 -0.220 -16.045 1.00 18.73 522 GLY A CA 1
ATOM 2418 C C . GLY A 1 311 ? -19.752 0.922 -16.949 1.00 19.68 522 GLY A C 1
ATOM 2419 O O . GLY A 1 311 ? -20.350 0.668 -17.992 1.00 20.47 522 GLY A O 1
ATOM 2420 N N . ASN A 1 312 ? -19.429 2.176 -16.595 1.00 19.03 523 ASN A N 1
ATOM 2421 C CA . ASN A 1 312 ? -20.065 3.346 -17.238 1.00 19.11 523 ASN A CA 1
ATOM 2422 C C . ASN A 1 312 ? -19.143 4.399 -17.829 1.00 20.07 523 ASN A C 1
ATOM 2423 O O . ASN A 1 312 ? -19.588 5.205 -18.641 1.00 19.54 523 ASN A O 1
ATOM 2428 N N . ILE A 1 313 ? -17.887 4.421 -17.389 1.00 20.24 524 ILE A N 1
ATOM 2429 C CA . ILE A 1 313 ? -16.957 5.446 -17.814 1.00 21.09 524 ILE A CA 1
ATOM 2430 C C . ILE A 1 313 ? -15.788 4.853 -18.571 1.00 22.24 524 ILE A C 1
ATOM 2431 O O . ILE A 1 313 ? -15.480 5.293 -19.678 1.00 22.25 524 ILE A O 1
ATOM 2436 N N . ARG A 1 314 ? -15.148 3.843 -17.979 1.00 22.84 525 ARG A N 1
ATOM 2437 C CA . ARG A 1 314 ? -13.976 3.225 -18.589 1.00 23.96 525 ARG A CA 1
ATOM 2438 C C . ARG A 1 314 ? -14.137 2.784 -20.068 1.00 24.79 525 ARG A C 1
ATOM 2439 O O . ARG A 1 314 ? -13.210 3.016 -20.833 1.00 23.13 525 ARG A O 1
ATOM 2447 N N . PRO A 1 315 ? -15.300 2.182 -20.473 1.00 25.92 526 PRO A N 1
ATOM 2448 C CA . PRO A 1 315 ? -15.457 1.824 -21.918 1.00 27.07 526 PRO A CA 1
ATOM 2449 C C . PRO A 1 315 ? -15.405 2.987 -22.923 1.00 28.15 526 PRO A C 1
ATOM 2450 O O . PRO A 1 315 ? -15.124 2.757 -24.106 1.00 28.86 526 PRO A O 1
ATOM 2454 N N . LYS A 1 316 ? -15.705 4.199 -22.459 1.00 29.11 527 LYS A N 1
ATOM 2455 C CA . LYS A 1 316 ? -15.902 5.378 -23.324 1.00 30.27 527 LYS A CA 1
ATOM 2456 C C . LYS A 1 316 ? -14.610 5.916 -23.956 1.00 30.55 527 LYS A C 1
ATOM 2457 O O . LYS A 1 316 ? -14.647 6.907 -24.689 1.00 31.32 527 LYS A O 1
ATOM 2463 N N . GLY A 1 317 ? -13.474 5.301 -23.646 1.00 30.77 528 GLY A N 1
ATOM 2464 C CA . GLY A 1 317 ? -12.185 5.729 -24.191 1.00 30.44 528 GLY A CA 1
ATOM 2465 C C . GLY A 1 317 ? -11.556 7.060 -23.759 1.00 29.30 528 GLY A C 1
ATOM 2466 O O . GLY A 1 317 ? -10.587 7.516 -24.396 1.00 30.90 528 GLY A O 1
ATOM 2467 N N . TYR A 1 318 ? -12.058 7.707 -22.711 1.00 26.68 529 TYR A N 1
ATOM 2468 C CA . TYR A 1 318 ? -11.458 8.994 -22.326 1.00 25.05 529 TYR A CA 1
ATOM 2469 C C . TYR A 1 318 ? -10.037 8.835 -21.784 1.00 23.60 529 TYR A C 1
ATOM 2470 O O . TYR A 1 318 ? -9.702 7.784 -21.212 1.00 23.06 529 TYR A O 1
ATOM 2479 N N . ASP A 1 319 ? -9.226 9.886 -21.905 1.00 22.00 530 ASP A N 1
ATOM 2480 C CA . ASP A 1 319 ? -8.014 9.973 -21.079 1.00 21.05 530 ASP A CA 1
ATOM 2481 C C . ASP A 1 319 ? -8.332 10.623 -19.743 1.00 20.74 530 ASP A C 1
ATOM 2482 O O . ASP A 1 319 ? -8.768 11.779 -19.695 1.00 20.55 530 ASP A O 1
ATOM 2487 N N . ILE A 1 320 ? -8.066 9.891 -18.659 1.00 20.19 531 ILE A N 1
ATOM 2488 C CA . ILE A 1 320 ? -8.433 10.332 -17.308 1.00 18.97 531 ILE A CA 1
ATOM 2489 C C . ILE A 1 320 ? -7.195 10.309 -16.437 1.00 19.02 531 ILE A C 1
ATOM 2490 O O . ILE A 1 320 ? -6.563 9.264 -16.248 1.00 17.83 531 ILE A O 1
ATOM 2495 N N . PHE A 1 321 ? -6.847 11.485 -15.914 1.00 18.96 532 PHE A N 1
ATOM 2496 C CA . PHE A 1 321 ? -5.634 11.630 -15.123 1.00 19.37 532 PHE A CA 1
ATOM 2497 C C . PHE A 1 321 ? -6.030 12.016 -13.724 1.00 18.72 532 PHE A C 1
ATOM 2498 O O . PHE A 1 321 ? -6.952 12.800 -13.542 1.00 19.21 532 PHE A O 1
ATOM 2506 N N . THR A 1 322 ? -5.338 11.482 -12.731 1.00 18.83 533 THR A N 1
ATOM 2507 C CA . THR A 1 322 ? -5.678 11.763 -11.337 1.00 18.60 533 THR A CA 1
ATOM 2508 C C . THR A 1 322 ? -4.439 12.203 -10.578 1.00 18.95 533 THR A C 1
ATOM 2509 O O . THR A 1 322 ? -3.449 11.491 -10.575 1.00 18.50 533 THR A O 1
ATOM 2513 N N . VAL A 1 323 ? -4.489 13.377 -9.956 1.00 19.50 534 VAL A N 1
ATOM 2514 C CA . VAL A 1 323 ? -3.377 13.830 -9.121 1.00 19.61 534 VAL A CA 1
ATOM 2515 C C . VAL A 1 323 ? -3.870 13.815 -7.664 1.00 20.37 534 VAL A C 1
ATOM 2516 O O . VAL A 1 323 ? -4.764 14.567 -7.296 1.00 19.15 534 VAL A O 1
ATOM 2520 N N . GLY A 1 324 ? -3.302 12.920 -6.860 1.00 20.31 535 GLY A N 1
ATOM 2521 C CA . GLY A 1 324 ? -3.620 12.862 -5.427 1.00 21.07 535 GLY A CA 1
ATOM 2522 C C . GLY A 1 324 ? -2.719 13.803 -4.634 1.00 20.77 535 GLY A C 1
ATOM 2523 O O . GLY A 1 324 ? -1.545 14.058 -5.021 1.00 20.60 535 GLY A O 1
ATOM 2524 N N . ILE A 1 325 ? -3.263 14.324 -3.533 1.00 20.01 536 ILE A N 1
ATOM 2525 C CA . ILE A 1 325 ? -2.499 15.185 -2.641 1.00 20.46 536 ILE A CA 1
ATOM 2526 C C . ILE A 1 325 ? -2.322 14.557 -1.246 1.00 20.41 536 ILE A C 1
ATOM 2527 O O . ILE A 1 325 ? -3.243 14.624 -0.406 1.00 20.21 536 ILE A O 1
ATOM 2532 N N . GLY A 1 326 ? -1.140 13.982 -1.013 1.00 19.89 537 GLY A N 1
ATOM 2533 C CA . GLY A 1 326 ? -0.817 13.301 0.238 1.00 20.41 537 GLY A CA 1
ATOM 2534 C C . GLY A 1 326 ? -1.791 12.166 0.550 1.00 21.31 537 GLY A C 1
ATOM 2535 O O . GLY A 1 326 ? -2.146 11.939 1.707 1.00 21.88 537 GLY A O 1
ATOM 2536 N N . VAL A 1 327 ? -2.270 11.478 -0.486 1.00 20.93 538 VAL A N 1
ATOM 2537 C CA . VAL A 1 327 ? -3.259 10.422 -0.293 1.00 20.28 538 VAL A CA 1
ATOM 2538 C C . VAL A 1 327 ? -2.619 9.299 0.508 1.00 20.13 538 VAL A C 1
ATOM 2539 O O . VAL A 1 327 ? -1.558 8.797 0.147 1.00 19.66 538 VAL A O 1
ATOM 2543 N N . ASN A 1 328 ? -3.274 8.933 1.605 1.00 20.73 539 ASN A N 1
ATOM 2544 C CA . ASN A 1 328 ? -2.828 7.797 2.402 1.00 20.72 539 ASN A CA 1
ATOM 2545 C C . ASN A 1 328 ? -3.965 6.859 2.826 1.00 20.82 539 ASN A C 1
ATOM 2546 O O . ASN A 1 328 ? -3.719 5.902 3.563 1.00 21.34 539 ASN A O 1
ATOM 2551 N N . GLY A 1 329 ? -5.193 7.110 2.375 1.00 21.02 540 GLY A N 1
ATOM 2552 C CA . GLY A 1 329 ? -6.323 6.219 2.738 1.00 20.67 540 GLY A CA 1
ATOM 2553 C C . GLY A 1 329 ? -7.189 6.668 3.910 1.00 21.93 540 GLY A C 1
ATOM 2554 O O . GLY A 1 329 ? -8.267 6.117 4.141 1.00 21.31 540 GLY A O 1
ATOM 2555 N N . ASP A 1 330 ? -6.746 7.683 4.654 1.00 22.68 541 ASP A N 1
ATOM 2556 C CA A ASP A 1 330 ? -7.556 8.212 5.745 0.50 23.32 541 ASP A CA 1
ATOM 2557 C CA B ASP A 1 330 ? -7.542 8.262 5.748 0.50 23.58 541 ASP A CA 1
ATOM 2558 C C . ASP A 1 330 ? -8.880 8.822 5.253 1.00 23.47 541 ASP A C 1
ATOM 2559 O O . ASP A 1 330 ? -8.918 9.502 4.243 1.00 25.03 541 ASP A O 1
ATOM 2568 N N . PRO A 1 331 ? -9.987 8.535 5.950 1.00 22.81 542 PRO A N 1
ATOM 2569 C CA . PRO A 1 331 ? -10.151 7.648 7.117 1.00 21.87 542 PRO A CA 1
ATOM 2570 C C . PRO A 1 331 ? -10.615 6.260 6.681 1.00 20.87 542 PRO A C 1
ATOM 2571 O O . PRO A 1 331 ? -11.540 6.139 5.881 1.00 20.30 542 PRO A O 1
ATOM 2575 N N . GLY A 1 332 ? -9.938 5.228 7.150 1.00 20.44 543 GLY A N 1
ATOM 2576 C CA . GLY A 1 332 ? -10.429 3.873 6.984 1.00 20.58 543 GLY A CA 1
ATOM 2577 C C . GLY A 1 332 ? -9.878 2.985 5.883 1.00 20.40 543 GLY A C 1
ATOM 2578 O O . GLY A 1 332 ? -10.086 1.784 5.938 1.00 21.70 543 GLY A O 1
ATOM 2579 N N . ALA A 1 333 ? -9.211 3.540 4.869 1.00 20.19 544 ALA A N 1
ATOM 2580 C CA . ALA A 1 333 ? -8.496 2.710 3.878 1.00 19.88 544 ALA A CA 1
ATOM 2581 C C . ALA A 1 333 ? -7.007 2.584 4.219 1.00 19.72 544 ALA A C 1
ATOM 2582 O O . ALA A 1 333 ? -6.406 3.530 4.718 1.00 20.07 544 ALA A O 1
ATOM 2584 N N . THR A 1 334 ? -6.396 1.449 3.880 1.00 19.95 545 THR A N 1
ATOM 2585 C CA . THR A 1 334 ? -4.950 1.335 4.012 1.00 19.59 545 THR A CA 1
ATOM 2586 C C . THR A 1 334 ? -4.328 2.106 2.835 1.00 19.24 545 THR A C 1
ATOM 2587 O O . THR A 1 334 ? -4.986 2.249 1.798 1.00 18.63 545 THR A O 1
ATOM 2591 N N . PRO A 1 335 ? -3.079 2.597 2.990 1.00 18.89 546 PRO A N 1
ATOM 2592 C CA . PRO A 1 335 ? -2.365 3.231 1.865 1.00 19.42 546 PRO A CA 1
ATOM 2593 C C . PRO A 1 335 ? -2.351 2.406 0.558 1.00 19.39 546 PRO A C 1
ATOM 2594 O O . PRO A 1 335 ? -2.401 2.977 -0.533 1.00 19.60 546 PRO A O 1
ATOM 2598 N N . LEU A 1 336 ? -2.292 1.086 0.667 1.00 18.36 547 LEU A N 1
ATOM 2599 C CA . LEU A 1 336 ? -2.321 0.245 -0.535 1.00 18.79 547 LEU A CA 1
ATOM 2600 C C . LEU A 1 336 ? -3.710 0.233 -1.201 1.00 17.98 547 LEU A C 1
ATOM 2601 O O . LEU A 1 336 ? -3.811 0.360 -2.421 1.00 17.28 547 LEU A O 1
ATOM 2606 N N . GLU A 1 337 ? -4.768 0.109 -0.394 1.00 17.52 548 GLU A N 1
ATOM 2607 C CA . GLU A 1 337 ? -6.124 0.199 -0.904 1.00 17.05 548 GLU A CA 1
ATOM 2608 C C . GLU A 1 337 ? -6.363 1.560 -1.577 1.00 16.16 548 GLU A C 1
ATOM 2609 O O . GLU A 1 337 ? -7.003 1.645 -2.624 1.00 16.07 548 GLU A O 1
ATOM 2615 N N . ALA A 1 338 ? -5.901 2.621 -0.954 1.00 16.24 549 ALA A N 1
ATOM 2616 C CA . ALA A 1 338 ? -6.094 3.959 -1.511 1.00 17.14 549 ALA A CA 1
ATOM 2617 C C . ALA A 1 338 ? -5.373 4.101 -2.862 1.00 17.81 549 ALA A C 1
ATOM 2618 O O . ALA A 1 338 ? -5.900 4.718 -3.778 1.00 19.18 549 ALA A O 1
ATOM 2620 N N . GLU A 1 339 ? -4.185 3.517 -2.988 1.00 18.40 550 GLU A N 1
ATOM 2621 C CA . GLU A 1 339 ? -3.408 3.676 -4.215 1.00 18.82 550 GLU A CA 1
ATOM 2622 C C . GLU A 1 339 ? -4.112 2.964 -5.351 1.00 18.39 550 GLU A C 1
ATOM 2623 O O . GLU A 1 339 ? -4.286 3.531 -6.440 1.00 18.10 550 GLU A O 1
ATOM 2629 N N . LYS A 1 340 ? -4.511 1.722 -5.091 1.00 18.82 551 LYS A N 1
ATOM 2630 C CA . LYS A 1 340 ? -5.127 0.879 -6.120 1.00 19.42 551 LYS A CA 1
ATOM 2631 C C . LYS A 1 340 ? -6.426 1.567 -6.526 1.00 19.16 551 LYS A C 1
ATOM 2632 O O . LYS A 1 340 ? -6.743 1.655 -7.708 1.00 18.68 551 LYS A O 1
ATOM 2638 N N . PHE A 1 341 ? -7.170 2.075 -5.521 1.00 19.02 552 PHE A N 1
ATOM 2639 C CA . PHE A 1 341 ? -8.409 2.790 -5.777 1.00 18.25 552 PHE A CA 1
ATOM 2640 C C . PHE A 1 341 ? -8.250 3.936 -6.768 1.00 18.10 552 PHE A C 1
ATOM 2641 O O . PHE A 1 341 ? -8.967 3.982 -7.758 1.00 18.97 552 PHE A O 1
ATOM 2649 N N . MET A 1 342 ? -7.339 4.854 -6.473 1.00 18.84 553 MET A N 1
ATOM 2650 C CA . MET A 1 342 ? -7.049 6.012 -7.330 1.00 19.32 553 MET A CA 1
ATOM 2651 C C . MET A 1 342 ? -6.633 5.613 -8.776 1.00 19.69 553 MET A C 1
ATOM 2652 O O . MET A 1 342 ? -7.049 6.250 -9.755 1.00 20.56 553 MET A O 1
ATOM 2657 N N . GLN A 1 343 ? -5.820 4.563 -8.898 1.00 20.11 554 GLN A N 1
ATOM 2658 C CA . GLN A 1 343 ? -5.488 3.994 -10.210 1.00 18.90 554 GLN A CA 1
ATOM 2659 C C . GLN A 1 343 ? -6.703 3.404 -10.884 1.00 18.50 554 GLN A C 1
ATOM 2660 O O . GLN A 1 343 ? -6.852 3.525 -12.080 1.00 18.71 554 GLN A O 1
ATOM 2666 N N . SER A 1 344 ? -7.574 2.759 -10.106 1.00 19.06 555 SER A N 1
ATOM 2667 C CA . SER A 1 344 ? -8.794 2.149 -10.637 1.00 18.27 555 SER A CA 1
ATOM 2668 C C . SER A 1 344 ? -9.748 3.186 -11.220 1.00 18.27 555 SER A C 1
ATOM 2669 O O . SER A 1 344 ? -10.609 2.813 -12.040 1.00 19.26 555 SER A O 1
ATOM 2672 N N . ILE A 1 345 ? -9.632 4.454 -10.794 1.00 16.63 556 ILE A N 1
ATOM 2673 C CA . ILE A 1 345 ? -10.478 5.514 -11.367 1.00 16.93 556 ILE A CA 1
ATOM 2674 C C . ILE A 1 345 ? -9.729 6.458 -12.352 1.00 17.55 556 ILE A C 1
ATOM 2675 O O . ILE A 1 345 ? -10.200 7.563 -12.690 1.00 17.06 556 ILE A O 1
ATOM 2680 N N . SER A 1 346 ? -8.583 5.983 -12.804 1.00 17.77 557 SER A N 1
ATOM 2681 C CA . SER A 1 346 ? -7.795 6.646 -13.829 1.00 18.31 557 SER A CA 1
ATOM 2682 C C . SER A 1 346 ? -7.832 5.723 -15.038 1.00 19.30 557 SER A C 1
ATOM 2683 O O . SER A 1 346 ? -8.123 4.516 -14.900 1.00 19.68 557 SER A O 1
ATOM 2686 N N . SER A 1 347 ? -7.559 6.273 -16.214 1.00 19.53 558 SER A N 1
ATOM 2687 C CA . SER A 1 347 ? -7.755 5.517 -17.441 1.00 20.70 558 SER A CA 1
ATOM 2688 C C . SER A 1 347 ? -6.606 4.537 -17.708 1.00 21.09 558 SER A C 1
ATOM 2689 O O . SER A 1 347 ? -6.756 3.609 -18.496 1.00 21.18 558 SER A O 1
ATOM 2692 N N . LYS A 1 348 ? -5.466 4.787 -17.068 1.00 21.36 559 LYS A N 1
ATOM 2693 C CA . LYS A 1 348 ? -4.348 3.835 -16.984 1.00 22.09 559 LYS A CA 1
ATOM 2694 C C . LYS A 1 348 ? -3.797 3.926 -15.566 1.00 21.83 559 LYS A C 1
ATOM 2695 O O . LYS A 1 348 ? -3.978 4.947 -14.874 1.00 21.93 559 LYS A O 1
ATOM 2701 N N . THR A 1 349 ? -3.081 2.886 -15.154 1.00 21.61 560 THR A N 1
ATOM 2702 C CA . THR A 1 349 ? -2.459 2.844 -13.822 1.00 22.29 560 THR A CA 1
ATOM 2703 C C . THR A 1 349 ? -1.437 3.959 -13.649 1.00 21.90 560 THR A C 1
ATOM 2704 O O . THR A 1 349 ? -1.360 4.572 -12.575 1.00 21.15 560 THR A O 1
ATOM 2708 N N . GLU A 1 350 ? -0.667 4.231 -14.709 1.00 21.09 561 GLU A N 1
ATOM 2709 C CA . GLU A 1 350 ? 0.333 5.295 -14.656 1.00 21.88 561 GLU A CA 1
ATOM 2710 C C . GLU A 1 350 ? -0.288 6.697 -14.683 1.00 20.05 561 GLU A C 1
ATOM 2711 O O . GLU A 1 350 ? 0.417 7.672 -14.558 1.00 20.47 561 GLU A O 1
ATOM 2717 N N . ASN A 1 351 ? -1.601 6.775 -14.875 1.00 19.54 562 ASN A N 1
ATOM 2718 C CA . ASN A 1 351 ? -2.327 8.050 -14.929 1.00 19.05 562 ASN A CA 1
ATOM 2719 C C . ASN A 1 351 ? -2.721 8.596 -13.549 1.00 18.84 562 ASN A C 1
ATOM 2720 O O . ASN A 1 351 ? -3.406 9.616 -13.472 1.00 18.70 562 ASN A O 1
ATOM 2725 N N . TYR A 1 352 ? -2.297 7.915 -12.481 1.00 18.49 563 TYR A N 1
ATOM 2726 C CA . TYR A 1 352 ? -2.445 8.447 -11.135 1.00 19.25 563 TYR A CA 1
ATOM 2727 C C . TYR A 1 352 ? -1.084 8.822 -10.608 1.00 19.01 563 TYR A C 1
ATOM 2728 O O . TYR A 1 352 ? -0.163 8.018 -10.653 1.00 19.24 563 TYR A O 1
ATOM 2737 N N . THR A 1 353 ? -0.942 10.041 -10.115 1.00 19.58 564 THR A N 1
ATOM 2738 C CA . THR A 1 353 ? 0.259 10.398 -9.351 1.00 20.77 564 THR A CA 1
ATOM 2739 C C . THR A 1 353 ? -0.156 11.051 -8.038 1.00 21.35 564 THR A C 1
ATOM 2740 O O . THR A 1 353 ? -0.989 11.969 -8.016 1.00 21.32 564 THR A O 1
ATOM 2744 N N . ASN A 1 354 ? 0.473 10.605 -6.958 1.00 22.10 565 ASN A N 1
ATOM 2745 C CA . ASN A 1 354 ? 0.246 11.142 -5.635 1.00 22.13 565 ASN A CA 1
ATOM 2746 C C . ASN A 1 354 ? 1.436 12.010 -5.239 1.00 22.86 565 ASN A C 1
ATOM 2747 O O . ASN A 1 354 ? 2.537 11.514 -5.223 1.00 23.52 565 ASN A O 1
ATOM 2752 N N . VAL A 1 355 ? 1.213 13.296 -4.952 1.00 23.57 566 VAL A N 1
ATOM 2753 C CA . VAL A 1 355 ? 2.284 14.222 -4.561 1.00 24.20 566 VAL A CA 1
ATOM 2754 C C . VAL A 1 355 ? 2.340 14.330 -3.053 1.00 24.76 566 VAL A C 1
ATOM 2755 O O . VAL A 1 355 ? 1.316 14.139 -2.360 1.00 26.31 566 VAL A O 1
ATOM 2759 N N . ASP A 1 356 ? 3.512 14.651 -2.528 1.00 25.16 567 ASP A N 1
ATOM 2760 C CA . ASP A 1 356 ? 3.646 14.878 -1.092 1.00 26.16 567 ASP A CA 1
ATOM 2761 C C . ASP A 1 356 ? 3.868 16.374 -0.826 1.00 25.40 567 ASP A C 1
ATOM 2762 O O . ASP A 1 356 ? 4.149 16.786 0.294 1.00 24.59 567 ASP A O 1
ATOM 2767 N N . ASP A 1 357 ? 3.727 17.180 -1.878 1.00 25.13 568 ASP A N 1
ATOM 2768 C CA . ASP A 1 357 ? 4.136 18.597 -1.851 1.00 24.66 568 ASP A CA 1
ATOM 2769 C C . ASP A 1 357 ? 3.134 19.352 -2.723 1.00 23.95 568 ASP A C 1
ATOM 2770 O O . ASP A 1 357 ? 2.972 19.040 -3.921 1.00 22.57 568 ASP A O 1
ATOM 2775 N N . THR A 1 358 ? 2.421 20.306 -2.119 1.00 23.07 569 THR A N 1
ATOM 2776 C CA . THR A 1 358 ? 1.351 20.980 -2.843 1.00 22.75 569 THR A CA 1
ATOM 2777 C C . THR A 1 358 ? 1.917 21.837 -3.959 1.00 22.43 569 THR A C 1
ATOM 2778 O O . THR A 1 358 ? 1.173 22.333 -4.795 1.00 20.94 569 THR A O 1
ATOM 2782 N N . ASN A 1 359 ? 3.238 22.017 -3.970 1.00 23.23 570 ASN A N 1
ATOM 2783 C CA . ASN A 1 359 ? 3.840 22.871 -4.994 1.00 24.37 570 ASN A CA 1
ATOM 2784 C C . ASN A 1 359 ? 4.174 22.072 -6.247 1.00 24.18 570 ASN A C 1
ATOM 2785 O O . ASN A 1 359 ? 4.659 22.626 -7.252 1.00 25.50 570 ASN A O 1
ATOM 2790 N N . LYS A 1 360 ? 3.905 20.770 -6.196 1.00 24.41 571 LYS A N 1
ATOM 2791 C CA . LYS A 1 360 ? 4.157 19.893 -7.346 1.00 24.14 571 LYS A CA 1
ATOM 2792 C C . LYS A 1 360 ? 2.881 19.568 -8.130 1.00 23.51 571 LYS A C 1
ATOM 2793 O O . LYS A 1 360 ? 2.960 18.872 -9.136 1.00 22.61 571 LYS A O 1
ATOM 2799 N N . ILE A 1 361 ? 1.719 20.055 -7.652 1.00 22.37 572 ILE A N 1
ATOM 2800 C CA . ILE A 1 361 ? 0.399 19.714 -8.244 1.00 21.54 572 ILE A CA 1
ATOM 2801 C C . ILE A 1 361 ? 0.260 20.178 -9.682 1.00 22.25 572 ILE A C 1
ATOM 2802 O O . ILE A 1 361 ? -0.080 19.382 -10.575 1.00 22.18 572 ILE A O 1
ATOM 2807 N N . TYR A 1 362 ? 0.500 21.467 -9.917 1.00 21.93 573 TYR A N 1
ATOM 2808 C CA . TYR A 1 362 ? 0.520 21.933 -11.297 1.00 23.60 573 TYR A CA 1
ATOM 2809 C C . TYR A 1 362 ? 1.463 21.116 -12.207 1.00 23.76 573 TYR A C 1
ATOM 2810 O O . TYR A 1 362 ? 1.080 20.784 -13.334 1.00 24.39 573 TYR A O 1
ATOM 2819 N N . ASP A 1 363 ? 2.663 20.783 -11.728 1.00 23.07 574 ASP A N 1
ATOM 2820 C CA . ASP A 1 363 ? 3.639 20.135 -12.594 1.00 24.37 574 ASP A CA 1
ATOM 2821 C C . ASP A 1 363 ? 3.158 18.761 -13.021 1.00 23.76 574 ASP A C 1
ATOM 2822 O O . ASP A 1 363 ? 3.555 18.292 -14.062 1.00 23.67 574 ASP A O 1
ATOM 2827 N N . GLU A 1 364 ? 2.360 18.104 -12.182 1.00 23.02 575 GLU A N 1
ATOM 2828 C CA . GLU A 1 364 ? 1.895 16.748 -12.487 1.00 22.99 575 GLU A CA 1
ATOM 2829 C C . GLU A 1 364 ? 0.744 16.811 -13.466 1.00 22.62 575 GLU A C 1
ATOM 2830 O O . GLU A 1 364 ? 0.659 15.973 -14.360 1.00 22.44 575 GLU A O 1
ATOM 2836 N N . LEU A 1 365 ? -0.142 17.791 -13.274 1.00 22.08 576 LEU A N 1
ATOM 2837 C CA . LEU A 1 365 ? -1.181 18.120 -14.269 1.00 22.96 576 LEU A CA 1
ATOM 2838 C C . LEU A 1 365 ? -0.553 18.456 -15.660 1.00 23.36 576 LEU A C 1
ATOM 2839 O O . LEU A 1 365 ? -1.002 17.974 -16.718 1.00 23.10 576 LEU A O 1
ATOM 2844 N N . ASN A 1 366 ? 0.496 19.270 -15.641 1.00 23.85 577 ASN A N 1
ATOM 2845 C CA . ASN A 1 366 ? 1.143 19.678 -16.870 1.00 24.63 577 ASN A CA 1
ATOM 2846 C C . ASN A 1 366 ? 1.781 18.482 -17.577 1.00 25.09 577 ASN A C 1
ATOM 2847 O O . ASN A 1 366 ? 1.610 18.295 -18.793 1.00 24.92 577 ASN A O 1
ATOM 2852 N N . LYS A 1 367 ? 2.493 17.665 -16.803 1.00 25.06 578 LYS A N 1
ATOM 2853 C CA . LYS A 1 367 ? 3.112 16.451 -17.299 1.00 25.29 578 LYS A CA 1
ATOM 2854 C C . LYS A 1 367 ? 2.112 15.589 -18.044 1.00 25.30 578 LYS A C 1
ATOM 2855 O O . LYS A 1 367 ? 2.423 15.097 -19.138 1.00 24.32 578 LYS A O 1
ATOM 2861 N N . TYR A 1 368 ? 0.930 15.401 -17.445 1.00 24.85 579 TYR A N 1
ATOM 2862 C CA . TYR A 1 368 ? -0.158 14.619 -18.064 1.00 25.52 579 TYR A CA 1
ATOM 2863 C 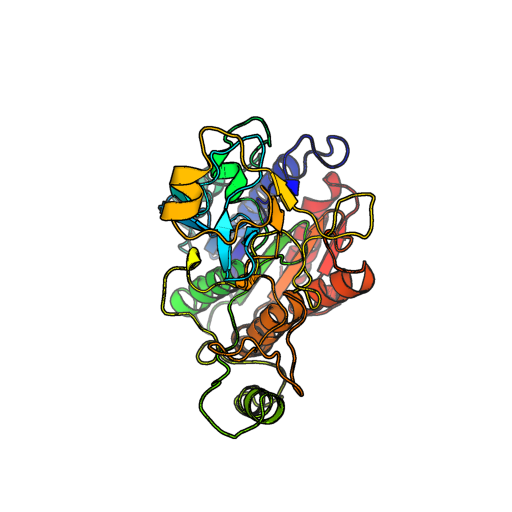C . TYR A 1 368 ? -0.767 15.287 -19.290 1.00 25.56 579 TYR A C 1
ATOM 2864 O O . TYR A 1 368 ? -1.032 14.615 -20.279 1.00 25.65 579 TYR A O 1
ATOM 2873 N N . PHE A 1 369 ? -1.026 16.592 -19.212 1.00 26.36 580 PHE A N 1
ATOM 2874 C CA . PHE A 1 369 ? -1.427 17.352 -20.387 1.00 27.19 580 PHE A CA 1
ATOM 2875 C C . PHE A 1 369 ? -0.379 17.212 -21.508 1.00 28.20 580 PHE A C 1
ATOM 2876 O O . PHE A 1 369 ? -0.738 17.048 -22.676 1.00 29.68 580 PHE A O 1
ATOM 2884 N N . LYS A 1 370 ? 0.902 17.233 -21.174 1.00 28.53 581 LYS A N 1
ATOM 2885 C CA . LYS A 1 370 ? 1.936 17.126 -22.223 1.00 29.50 581 LYS A CA 1
ATOM 2886 C C . LYS A 1 370 ? 1.963 15.801 -22.987 1.00 30.01 581 LYS A C 1
ATOM 2887 O O . LYS A 1 370 ? 2.373 15.803 -24.152 1.00 30.49 581 LYS A O 1
ATOM 2893 N N . THR A 1 371 ? 1.517 14.698 -22.366 1.00 29.37 582 THR A N 1
ATOM 2894 C CA . THR A 1 371 ? 1.413 13.403 -23.052 1.00 29.55 582 THR A CA 1
ATOM 2895 C C . THR A 1 371 ? 0.320 13.412 -24.130 1.00 30.91 582 THR A C 1
ATOM 2896 O O . THR A 1 371 ? 0.299 12.535 -24.996 1.00 30.45 582 THR A O 1
ATOM 2900 N N . ILE A 1 372 ? -0.598 14.380 -24.055 1.00 32.23 583 ILE A N 1
ATOM 2901 C CA . ILE A 1 372 ? -1.704 14.521 -25.032 1.00 33.54 583 ILE A CA 1
ATOM 2902 C C . ILE A 1 372 ? -1.327 15.503 -26.159 1.00 35.09 583 ILE A C 1
ATOM 2903 O O . ILE A 1 372 ? -1.635 15.247 -27.322 1.00 36.06 583 ILE A O 1
ATOM 2908 N N . VAL A 1 373 ? -0.680 16.613 -25.784 1.00 36.53 584 VAL A N 1
ATOM 2909 C CA . VAL A 1 373 ? -0.332 17.734 -26.665 1.00 37.72 584 VAL A CA 1
ATOM 2910 C C . VAL A 1 373 ? 1.153 18.027 -26.513 1.00 38.64 584 VAL A C 1
ATOM 2911 O O . VAL A 1 373 ? 1.997 17.215 -26.903 1.00 40.50 584 VAL A O 1
#

Organism: Streptococcus agalactiae serotype V (strain ATCC BAA-611 / 2603 V/R) (NCBI:txid208435)

InterPro domains:
  IPR002035 von Willebrand factor, type A [PF00092] (223-327)
  IPR002035 von Willebrand factor, type A [PS50234] (223-385)
  IPR002035 von Willebrand factor, type A [SM00327] (221-577)
  IPR013783 Immunoglobulin-like fold [G3DSA:2.60.40.10] (37-732)
  IPR013783 Immunoglobulin-like fold [G3DSA:2.60.40.10] (733-845)
  IPR036465 von Willebrand factor A-like domain superfamily [G3DSA:3.40.50.410] (211-588)
  IPR036465 von Willebrand factor A-like domain superfamily [SSF53300] (215-585)
  IPR041033 SpaA-like, prealbumin fold domain subgroup 1 [PF17802] (39-121)
  IPR041033 SpaA-like, prealbumin fold domain subgroup 1 [PF17802] (734-826)
  IPR049319 Tip pilin GBS104-like, Ig-like domain [PF21426] (590-717)